Protein AF-A0A4Q2ZCV9-F1 (afdb_monomer)

Solvent-accessible surface area (backbone atoms only — not comparable to full-atom values): 15773 Å² total; per-residue (Å²): 143,81,81,78,81,71,82,48,71,68,57,58,51,49,52,51,52,54,49,52,55,63,60,70,73,59,60,83,73,62,45,58,59,54,52,49,54,51,50,52,55,49,50,52,55,53,54,41,48,80,68,70,42,69,75,63,62,76,45,45,65,59,51,53,50,52,50,51,51,53,49,51,52,49,50,52,50,29,75,76,65,41,80,78,73,42,71,72,81,74,46,91,73,51,55,70,49,52,36,49,54,53,41,37,58,45,25,45,86,22,92,80,72,60,42,51,56,48,28,34,52,48,34,52,75,64,57,27,74,66,53,80,54,56,64,77,46,68,46,55,61,60,83,91,43,37,33,39,38,36,30,74,47,73,64,32,36,40,37,38,47,72,28,68,79,69,66,82,79,53,76,20,45,58,31,51,50,44,44,68,68,41,44,61,80,45,73,85,69,58,39,86,39,67,69,42,31,37,26,39,32,36,34,40,31,26,57,44,91,84,58,73,84,54,71,59,18,33,22,55,52,84,89,68,78,47,97,91,54,68,67,33,47,81,81,58,47,64,37,72,43,70,35,16,41,43,52,56,50,27,53,41,41,56,57,42,45,75,70,47,59,85,83,49,49,69,62,43,49,52,44,48,52,62,35,56,80,40,107

Foldseek 3Di:
DDDPPDCDPVNVVVVVVVVVVVLVPDDDPCSPVVVVVVVVVVVVLVVCVVVPNPPSVVCVVVVVVVVVVVVVVVVVCCVVPVLVDQVCVVDPADLLNVLVVVQLQCDLPHPLVPRNPLVLLLLVLLPQPPSVPFDWDWDAPDPPFGIWIFGVVVGAIEGEDTCAPVDAADFLAVVVCCVVPPCVVPVPDDLVDPNCLSRYEYEHEYLDDPDDHDQRNQADDPVPDDPPDDGGPVVRNRHYHYHYLLPSVLVSLVVVLVVDPPVVCVSNVVSVSSSVVND

Radius of gyration: 25.73 Å; Cα contacts (8 Å, |Δi|>4): 324; chains: 1; bounding box: 53×60×73 Å

Structure (mmCIF, N/CA/C/O backbone):
data_AF-A0A4Q2ZCV9-F1
#
_entry.id   AF-A0A4Q2ZCV9-F1
#
loop_
_atom_site.group_PDB
_atom_site.id
_atom_site.type_symbol
_atom_site.label_atom_id
_atom_site.label_alt_id
_atom_site.label_comp_id
_atom_site.label_asym_id
_atom_site.label_entity_id
_atom_site.label_seq_id
_atom_site.pdbx_PDB_ins_code
_atom_site.Cartn_x
_atom_site.Cartn_y
_atom_site.Cartn_z
_atom_site.occupancy
_atom_site.B_iso_or_equiv
_atom_site.auth_seq_id
_atom_site.auth_comp_id
_atom_site.auth_asym_id
_atom_site.auth_atom_id
_atom_site.pdbx_PDB_model_num
ATOM 1 N N . MET A 1 1 ? -10.618 47.276 46.802 1.00 34.16 1 MET A N 1
ATOM 2 C CA . MET A 1 1 ? -11.343 46.013 47.037 1.00 34.16 1 MET A CA 1
ATOM 3 C C . MET A 1 1 ? -11.585 45.332 45.703 1.00 34.16 1 MET A C 1
ATOM 5 O O . MET A 1 1 ? -12.647 45.495 45.121 1.00 34.16 1 MET A O 1
ATOM 9 N N . ILE A 1 2 ? -10.562 44.639 45.217 1.00 25.69 2 ILE A N 1
ATOM 10 C CA . ILE A 1 2 ? -10.670 43.409 44.432 1.00 25.69 2 ILE A CA 1
ATOM 11 C C . ILE A 1 2 ? -9.496 42.612 44.998 1.00 25.69 2 ILE A C 1
ATOM 13 O O . ILE A 1 2 ? -8.350 42.966 44.738 1.00 25.69 2 ILE A O 1
ATOM 17 N N . ASP A 1 3 ? -9.781 41.713 45.936 1.00 27.44 3 ASP A N 1
ATOM 18 C CA . ASP A 1 3 ? -8.774 40.788 46.443 1.00 27.44 3 ASP A CA 1
ATOM 19 C C . ASP A 1 3 ? -8.618 39.698 45.384 1.00 27.44 3 ASP A C 1
ATOM 21 O O . ASP A 1 3 ? -9.537 38.913 45.151 1.00 27.44 3 ASP A O 1
ATOM 25 N N . ASP A 1 4 ? -7.472 39.701 44.706 1.00 32.09 4 ASP A N 1
ATOM 26 C CA . ASP A 1 4 ? -7.015 38.571 43.907 1.00 32.09 4 ASP A CA 1
ATOM 27 C C . ASP A 1 4 ? -6.736 37.413 44.875 1.00 32.09 4 ASP A C 1
ATOM 29 O O . ASP A 1 4 ? -5.755 37.426 45.625 1.00 32.09 4 ASP A O 1
ATOM 33 N N . GLU A 1 5 ? -7.628 36.422 44.897 1.00 38.84 5 GLU A N 1
ATOM 34 C CA . GLU A 1 5 ? -7.444 35.182 45.649 1.00 38.84 5 GLU A CA 1
ATOM 35 C C . GLU A 1 5 ? -6.211 34.438 45.117 1.00 38.84 5 GLU A C 1
ATOM 37 O O . GLU A 1 5 ? -6.239 33.723 44.113 1.00 38.84 5 GLU A O 1
ATOM 42 N N . VAL A 1 6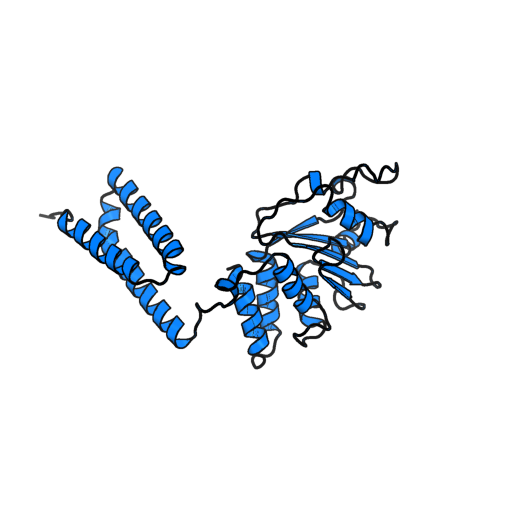 ? -5.091 34.622 45.815 1.00 42.81 6 VAL A N 1
ATOM 43 C CA . VAL A 1 6 ? -3.896 33.797 45.674 1.00 42.81 6 VAL A CA 1
ATOM 44 C C . VAL A 1 6 ? -4.270 32.373 46.075 1.00 42.81 6 VAL A C 1
ATOM 46 O O . VAL A 1 6 ? -4.581 32.102 47.234 1.00 42.81 6 VAL A O 1
ATOM 49 N N . MET A 1 7 ? -4.230 31.460 45.108 1.00 43.69 7 MET A N 1
ATOM 50 C CA . MET A 1 7 ? -4.452 30.034 45.326 1.00 43.69 7 MET A CA 1
ATOM 51 C C . MET A 1 7 ? -3.412 29.509 46.338 1.00 43.69 7 MET A C 1
ATOM 53 O O . MET A 1 7 ? -2.213 29.481 46.049 1.00 43.69 7 MET A O 1
ATOM 57 N N . ASP A 1 8 ? -3.857 29.144 47.543 1.00 47.12 8 ASP A N 1
ATOM 58 C CA . ASP A 1 8 ? -3.000 28.698 48.654 1.00 47.12 8 ASP A CA 1
ATOM 59 C C . ASP A 1 8 ? -2.246 27.404 48.271 1.00 47.12 8 ASP A C 1
ATOM 61 O O . ASP A 1 8 ? -2.780 26.535 47.576 1.00 47.12 8 ASP A O 1
ATOM 65 N N . GLN A 1 9 ? -1.014 27.224 48.763 1.00 39.84 9 GLN A N 1
ATOM 66 C CA . GLN A 1 9 ? -0.221 25.990 48.633 1.00 39.84 9 GLN A CA 1
ATOM 67 C C . GLN A 1 9 ? -1.028 24.728 48.975 1.00 39.84 9 GLN A C 1
ATOM 69 O O . GLN A 1 9 ? -0.806 23.669 48.384 1.00 39.84 9 GLN A O 1
ATOM 74 N N . ARG A 1 10 ? -2.005 24.830 49.882 1.00 40.47 10 ARG A N 1
ATOM 75 C CA . ARG A 1 10 ? -2.925 23.731 50.214 1.00 40.47 10 ARG A CA 1
ATOM 76 C C . ARG A 1 10 ? -3.818 23.305 49.042 1.00 40.47 10 ARG A C 1
ATOM 78 O O . ARG A 1 10 ? -4.074 22.112 48.894 1.00 40.47 10 ARG A O 1
ATOM 85 N N . GLN A 1 11 ? -4.254 24.234 48.189 1.00 42.62 11 GLN A N 1
ATOM 86 C CA . GLN A 1 11 ? -5.066 23.945 46.997 1.00 42.62 11 GLN A CA 1
ATOM 87 C C . GLN A 1 11 ? -4.230 23.310 45.872 1.00 42.62 11 GLN A C 1
ATOM 89 O O . GLN A 1 11 ? -4.711 22.410 45.182 1.00 42.62 11 GLN A O 1
ATOM 94 N N . LEU A 1 12 ? -2.955 23.697 45.741 1.00 44.06 12 LEU A N 1
ATOM 95 C CA . LEU A 1 12 ? -1.985 23.053 44.841 1.00 44.06 12 LEU A CA 1
ATOM 96 C C . LEU A 1 12 ? -1.693 21.599 45.247 1.00 44.06 12 LEU A C 1
ATOM 98 O O . LEU A 1 12 ? -1.699 20.706 44.398 1.00 44.06 12 LEU A O 1
ATOM 102 N N . ILE A 1 13 ? -1.497 21.349 46.544 1.00 43.72 13 ILE A N 1
ATOM 103 C CA . ILE A 1 13 ? -1.290 19.998 47.090 1.00 43.72 13 ILE A CA 1
ATOM 104 C C . ILE A 1 13 ? -2.554 19.144 46.908 1.00 43.72 13 ILE A C 1
ATOM 106 O O . ILE A 1 13 ? -2.462 18.002 46.460 1.00 43.72 13 ILE A O 1
ATOM 110 N N . ALA A 1 14 ? -3.741 19.713 47.145 1.00 43.47 14 ALA A N 1
ATOM 111 C CA . ALA A 1 14 ? -5.012 19.023 46.926 1.00 43.47 14 ALA A CA 1
ATOM 112 C C . ALA A 1 14 ? -5.231 18.633 45.452 1.00 43.47 14 ALA A C 1
ATOM 114 O O . ALA A 1 14 ? -5.678 17.518 45.175 1.00 43.47 14 ALA A O 1
ATOM 115 N N . CYS A 1 15 ? -4.862 19.499 44.499 1.00 45.62 15 CYS A N 1
ATOM 116 C CA . CYS A 1 15 ? -4.884 19.157 43.074 1.00 45.62 15 CYS A CA 1
ATOM 117 C C . CYS A 1 15 ? -3.916 18.005 42.762 1.00 45.62 15 CYS A C 1
ATOM 119 O O . CYS A 1 15 ? -4.297 17.052 42.080 1.00 45.62 15 CYS A O 1
ATOM 121 N N . GLY A 1 16 ? -2.695 18.051 43.307 1.00 45.09 16 GLY A N 1
ATOM 122 C CA . GLY A 1 16 ? -1.698 16.985 43.164 1.00 45.09 16 GLY A CA 1
ATOM 123 C C . GLY A 1 16 ? -2.167 15.630 43.709 1.00 45.09 16 GLY A C 1
ATOM 124 O O . GLY A 1 16 ? -1.967 14.599 43.065 1.00 45.09 16 GLY A O 1
ATOM 125 N N . ASP A 1 17 ? -2.863 15.621 44.844 1.00 43.78 17 ASP A N 1
ATOM 126 C CA . ASP A 1 17 ? -3.385 14.401 45.467 1.00 43.78 17 ASP A CA 1
ATOM 127 C C . ASP A 1 17 ? -4.584 13.808 44.718 1.00 43.78 17 ASP A C 1
ATOM 129 O O . ASP A 1 17 ? -4.687 12.584 44.584 1.00 43.78 17 ASP A O 1
ATOM 133 N N . VAL A 1 18 ? -5.478 14.650 44.187 1.00 46.59 18 VAL A N 1
ATOM 134 C CA . VAL A 1 18 ? -6.580 14.212 43.313 1.00 46.59 18 VAL A CA 1
ATOM 135 C C . VAL A 1 18 ? -6.021 13.597 42.028 1.00 46.59 18 VAL A C 1
ATOM 137 O O . VAL A 1 18 ? -6.448 12.515 41.622 1.00 46.59 18 VAL A O 1
ATOM 140 N N . LEU A 1 19 ? -5.000 14.221 41.439 1.00 49.16 19 LEU A N 1
ATOM 141 C CA . LEU A 1 19 ? -4.316 13.742 40.237 1.00 49.16 19 LEU A CA 1
ATOM 142 C C . LEU A 1 19 ? -3.585 12.413 40.464 1.00 49.16 19 LEU A C 1
ATOM 144 O O . LEU A 1 19 ? -3.746 11.479 39.678 1.00 49.16 19 LEU A O 1
ATOM 148 N N . ASN A 1 20 ? -2.855 12.272 41.572 1.00 43.00 20 ASN A N 1
ATOM 149 C CA . ASN A 1 20 ? -2.193 11.015 41.922 1.00 43.00 20 ASN A CA 1
ATOM 150 C C . ASN A 1 20 ? -3.204 9.875 42.107 1.00 43.00 20 ASN A C 1
ATOM 152 O O . ASN A 1 20 ? -2.972 8.760 41.634 1.00 43.00 20 ASN A O 1
ATOM 156 N N . ARG A 1 21 ? -4.372 10.143 42.706 1.00 44.84 21 ARG A N 1
ATOM 157 C CA . ARG A 1 21 ? -5.460 9.154 42.822 1.00 44.84 21 ARG A CA 1
ATOM 158 C C . ARG A 1 21 ? -6.094 8.802 41.471 1.00 44.84 21 ARG A C 1
ATOM 160 O O . ARG A 1 21 ? -6.477 7.648 41.279 1.00 44.84 21 ARG A O 1
ATOM 167 N N . LEU A 1 22 ? -6.172 9.753 40.537 1.00 43.25 22 LEU A N 1
ATOM 168 C CA . LEU A 1 22 ? -6.687 9.541 39.176 1.00 43.25 22 LEU A CA 1
ATOM 169 C C . LEU A 1 22 ? -5.749 8.685 38.310 1.00 43.25 22 LEU A C 1
ATOM 171 O O . LEU A 1 22 ? -6.245 7.898 37.507 1.00 43.25 22 LEU A O 1
ATOM 175 N N . VAL A 1 23 ? -4.431 8.792 38.514 1.00 44.97 23 VAL A N 1
ATOM 176 C CA . VAL A 1 23 ? -3.396 7.967 37.851 1.00 44.97 23 VAL A CA 1
ATOM 177 C C . VAL A 1 23 ? -3.297 6.565 38.477 1.00 44.97 23 VAL A C 1
ATOM 179 O O . VAL A 1 23 ? -3.059 5.569 37.795 1.00 44.97 23 VAL A O 1
ATOM 182 N N . SER A 1 24 ? -3.532 6.452 39.788 1.00 40.34 24 SER A N 1
ATOM 183 C CA . SER A 1 24 ? -3.408 5.187 40.535 1.00 40.34 24 SER A CA 1
ATOM 184 C C . SER A 1 24 ? -4.483 4.139 40.204 1.00 40.34 24 SER A C 1
ATOM 186 O O . SER A 1 24 ? -4.305 2.964 40.528 1.00 40.34 24 SER A O 1
ATOM 188 N N . ARG A 1 25 ? -5.599 4.540 39.577 1.00 43.41 25 ARG A N 1
ATOM 189 C CA . ARG A 1 25 ? -6.760 3.677 39.271 1.00 43.41 25 ARG A CA 1
ATOM 190 C C . ARG A 1 25 ? -6.742 3.031 37.877 1.00 43.41 25 ARG A C 1
ATOM 192 O O . ARG A 1 25 ? -7.662 2.293 37.550 1.00 43.41 25 ARG A O 1
ATOM 199 N N . GLU A 1 26 ? -5.722 3.283 37.062 1.00 47.62 26 GLU A N 1
ATOM 200 C CA . GLU A 1 26 ? -5.675 2.839 35.658 1.00 47.62 26 GLU A CA 1
ATOM 201 C C . GLU A 1 26 ? -5.043 1.441 35.472 1.00 47.62 26 GLU A C 1
ATOM 203 O O . GLU A 1 26 ? -4.304 0.972 36.340 1.00 47.62 26 GLU A O 1
ATOM 208 N N . GLY A 1 27 ? -5.294 0.788 34.328 1.00 42.97 27 GLY A N 1
ATOM 209 C CA . GLY A 1 27 ? -4.598 -0.418 33.847 1.00 42.97 27 GLY A CA 1
ATOM 210 C C . GLY A 1 27 ? -3.356 -0.095 32.993 1.00 42.97 27 GLY A C 1
ATOM 211 O O . GLY A 1 27 ? -3.202 1.011 32.485 1.00 42.97 27 GLY A O 1
ATOM 212 N N . GLY A 1 28 ? -2.434 -1.056 32.858 1.00 38.66 28 GLY A N 1
ATOM 213 C CA . GLY A 1 28 ? -1.005 -0.810 32.581 1.00 38.66 28 GLY A CA 1
ATOM 214 C C . GLY A 1 28 ? -0.596 -0.068 31.295 1.00 38.66 28 GLY A C 1
ATOM 215 O O . GLY A 1 28 ? 0.401 0.647 31.338 1.00 38.66 28 GLY A O 1
ATOM 216 N N . SER A 1 29 ? -1.316 -0.198 30.174 1.00 38.28 29 SER A N 1
ATOM 217 C CA . SER A 1 29 ? -0.901 0.406 28.886 1.00 38.28 29 SER A CA 1
ATOM 218 C C . SER A 1 29 ? -1.387 1.857 28.720 1.00 38.28 29 SER A C 1
ATOM 220 O O . SER A 1 29 ? -0.613 2.740 28.343 1.00 38.28 29 SER A O 1
ATOM 222 N N . GLU A 1 30 ? -2.63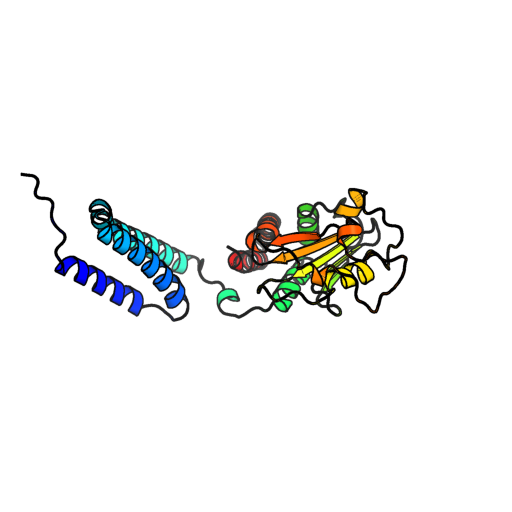2 2.151 29.118 1.00 44.34 30 GLU A N 1
ATOM 223 C CA . GLU A 1 30 ? -3.180 3.519 29.153 1.00 44.34 30 GLU A CA 1
ATOM 224 C C . GLU A 1 30 ? -2.488 4.406 30.201 1.00 44.34 30 GLU A C 1
ATOM 226 O O . GLU A 1 30 ? -2.348 5.610 29.973 1.00 44.34 30 GLU A O 1
ATOM 231 N N . ARG A 1 31 ? -1.965 3.811 31.290 1.00 43.53 31 ARG A N 1
ATOM 232 C CA . ARG A 1 31 ? -1.175 4.515 32.321 1.00 43.53 31 ARG A CA 1
ATOM 233 C C . ARG A 1 31 ? -0.022 5.330 31.750 1.00 43.53 31 ARG A C 1
ATOM 235 O O . ARG A 1 31 ? 0.269 6.412 32.249 1.00 43.53 31 ARG A O 1
ATOM 242 N N . LEU A 1 32 ? 0.682 4.811 30.744 1.00 35.12 32 LEU A N 1
ATOM 243 C CA . LEU A 1 32 ? 1.939 5.410 30.285 1.00 35.12 32 LEU A CA 1
ATOM 244 C C . LEU A 1 32 ? 1.710 6.587 29.329 1.00 35.12 32 LEU A C 1
ATOM 246 O O . LEU A 1 32 ? 2.373 7.615 29.462 1.00 35.12 32 LEU A O 1
ATOM 250 N N . ARG A 1 33 ? 0.739 6.482 28.413 1.00 41.00 33 ARG A N 1
ATOM 251 C CA . ARG A 1 33 ? 0.419 7.558 27.457 1.00 41.00 33 ARG A CA 1
ATOM 252 C C . ARG A 1 33 ? -0.351 8.705 28.113 1.00 41.00 33 ARG A C 1
ATOM 254 O O . ARG A 1 33 ? 0.015 9.866 27.931 1.00 41.00 33 ARG A O 1
ATOM 261 N N . THR A 1 34 ? -1.353 8.393 28.933 1.00 49.25 34 THR A N 1
ATOM 262 C CA . THR A 1 34 ? -2.202 9.402 29.584 1.00 49.25 34 THR A CA 1
ATOM 263 C C . THR A 1 34 ? -1.430 10.169 30.654 1.00 49.25 34 THR A C 1
ATOM 265 O O . THR A 1 34 ? -1.483 11.397 30.682 1.00 49.25 34 THR A O 1
ATOM 268 N N . ALA A 1 35 ? -0.617 9.485 31.471 1.00 43.84 35 ALA A N 1
ATOM 269 C CA . ALA A 1 35 ? 0.221 10.159 32.460 1.00 43.84 35 ALA A CA 1
ATOM 270 C C . ALA A 1 35 ? 1.344 10.992 31.821 1.00 43.84 35 ALA A C 1
ATOM 272 O O . ALA A 1 35 ? 1.716 12.014 32.388 1.00 43.84 35 ALA A O 1
ATOM 273 N N . SER A 1 36 ? 1.882 10.592 30.663 1.00 43.81 36 SER A N 1
ATOM 274 C CA . SER A 1 36 ? 2.884 11.382 29.931 1.00 43.81 36 SER A CA 1
ATOM 275 C C . SER A 1 36 ? 2.291 12.686 29.386 1.00 43.81 36 SER A C 1
ATOM 277 O O . SER A 1 36 ? 2.874 13.750 29.580 1.00 43.81 36 SER A O 1
ATOM 279 N N . ASN A 1 37 ? 1.100 12.621 28.781 1.00 50.94 37 ASN A N 1
ATOM 280 C CA . ASN A 1 37 ? 0.404 13.793 28.240 1.00 50.94 37 ASN A CA 1
ATOM 281 C C . ASN A 1 37 ? -0.077 14.746 29.344 1.00 50.94 37 ASN A C 1
ATOM 283 O O . ASN A 1 37 ? 0.006 15.961 29.199 1.00 50.94 37 ASN A O 1
ATOM 287 N N . LEU A 1 38 ? -0.530 14.215 30.483 1.00 52.56 38 LEU A N 1
ATOM 288 C CA . LEU A 1 38 ? -0.887 15.056 31.624 1.00 52.56 38 LEU A CA 1
ATOM 289 C C . LEU A 1 38 ? 0.350 15.711 32.252 1.00 52.56 38 LEU A C 1
ATOM 291 O O . LEU A 1 38 ? 0.312 16.889 32.590 1.00 52.56 38 LEU A O 1
ATOM 295 N N . ARG A 1 39 ? 1.463 14.974 32.387 1.00 50.94 39 ARG A N 1
ATOM 296 C CA . ARG A 1 39 ? 2.725 15.521 32.908 1.00 50.94 39 ARG A CA 1
ATOM 297 C C . ARG A 1 39 ? 3.299 16.603 32.005 1.00 50.94 39 ARG A C 1
ATOM 299 O O . ARG A 1 39 ? 3.846 17.555 32.542 1.00 50.94 39 ARG A O 1
ATOM 306 N N . SER A 1 40 ? 3.179 16.495 30.681 1.00 49.38 40 SER A N 1
ATOM 307 C CA . SER A 1 40 ? 3.657 17.531 29.756 1.00 49.38 40 SER A CA 1
ATOM 308 C C . SER A 1 40 ? 2.784 18.787 29.791 1.00 49.38 40 SER A C 1
ATOM 310 O O . SER A 1 40 ? 3.322 19.891 29.840 1.00 49.38 40 SER A O 1
ATOM 312 N N . VAL A 1 41 ? 1.457 18.636 29.868 1.00 51.91 41 VAL A N 1
ATOM 313 C CA . VAL A 1 41 ? 0.519 19.758 30.060 1.00 51.91 41 VAL A CA 1
ATOM 314 C C . VAL A 1 41 ? 0.763 20.449 31.407 1.00 51.91 41 VAL A C 1
ATOM 316 O O . VAL A 1 41 ? 0.835 21.676 31.470 1.00 51.91 41 VAL A O 1
ATOM 319 N N . LEU A 1 42 ? 0.978 19.676 32.475 1.00 52.97 42 LEU A N 1
ATOM 320 C CA . LEU A 1 42 ? 1.313 20.201 33.802 1.00 52.97 42 LEU A CA 1
ATOM 321 C C . LEU A 1 42 ? 2.707 20.841 33.840 1.00 52.97 42 LEU A C 1
ATOM 323 O O . LEU A 1 42 ? 2.860 21.906 34.427 1.00 52.97 42 LEU A O 1
ATOM 327 N N . ALA A 1 43 ? 3.714 20.253 33.188 1.00 52.66 43 ALA A N 1
ATOM 328 C CA . ALA A 1 43 ? 5.048 20.840 33.076 1.00 52.66 43 ALA A CA 1
ATOM 329 C C . ALA A 1 43 ? 5.014 22.169 32.307 1.00 52.66 43 ALA A C 1
ATOM 331 O O . ALA A 1 43 ? 5.670 23.123 32.717 1.00 52.66 43 ALA A O 1
ATOM 332 N N . GLY A 1 44 ? 4.194 22.259 31.254 1.00 48.41 44 GLY A N 1
ATOM 333 C CA . GLY A 1 44 ? 3.920 23.507 30.541 1.00 48.41 44 GLY A CA 1
ATOM 334 C C . GLY A 1 44 ? 3.268 24.561 31.440 1.00 48.41 44 GLY A C 1
ATOM 335 O O . GLY A 1 44 ? 3.742 25.692 31.501 1.00 48.41 44 GLY A O 1
ATOM 336 N N . ALA A 1 45 ? 2.243 24.186 32.209 1.00 49.53 45 ALA A N 1
ATOM 337 C CA . ALA A 1 45 ? 1.570 25.093 33.144 1.00 49.53 45 ALA A CA 1
ATOM 338 C C . ALA A 1 45 ? 2.493 25.576 34.284 1.00 49.53 45 ALA A C 1
ATOM 340 O O . ALA A 1 45 ? 2.478 26.754 34.643 1.00 49.53 45 ALA A O 1
ATOM 341 N N . VAL A 1 46 ? 3.350 24.694 34.811 1.00 51.22 46 VAL A N 1
ATOM 342 C CA . VAL A 1 46 ? 4.356 25.023 35.838 1.00 51.22 46 VAL A CA 1
ATOM 343 C C . VAL A 1 46 ? 5.462 25.924 35.277 1.00 51.22 46 VAL A C 1
ATOM 345 O O . VAL A 1 46 ? 5.905 26.837 35.970 1.00 51.22 46 VAL A O 1
ATOM 348 N N . HIS A 1 47 ? 5.881 25.733 34.022 1.00 46.59 47 HIS A N 1
ATOM 349 C CA . HIS A 1 47 ? 6.878 26.590 33.370 1.00 46.59 47 HIS A CA 1
ATOM 350 C C . HIS A 1 47 ? 6.350 28.014 33.099 1.00 46.59 47 HIS A C 1
ATOM 352 O O . HIS A 1 47 ? 7.078 28.999 33.233 1.00 46.59 47 HIS A O 1
ATOM 358 N N . VAL A 1 48 ? 5.055 28.147 32.790 1.00 48.41 48 VAL A N 1
ATOM 359 C CA . VAL A 1 48 ? 4.376 29.450 32.659 1.00 48.41 48 VAL A CA 1
ATOM 360 C C . VAL A 1 48 ? 4.268 30.168 34.015 1.00 48.41 48 VAL A C 1
ATOM 362 O O . VAL A 1 48 ? 4.400 31.392 34.075 1.00 48.41 48 VAL A O 1
ATOM 365 N N . HIS A 1 49 ? 4.109 29.423 35.114 1.00 46.09 49 HIS A N 1
ATOM 366 C CA . HIS A 1 49 ? 4.085 29.976 36.471 1.00 46.09 49 HIS A CA 1
ATOM 367 C C . HIS A 1 49 ? 5.438 30.570 36.900 1.00 46.09 49 HIS A C 1
ATOM 369 O O . HIS A 1 49 ? 5.477 31.693 37.403 1.00 46.09 49 HIS A O 1
ATOM 375 N N . SER A 1 50 ? 6.554 29.882 36.632 1.00 47.31 50 SER A N 1
ATOM 376 C CA . SER A 1 50 ? 7.905 30.400 36.914 1.00 47.31 50 SER A CA 1
ATOM 377 C C . SER A 1 50 ? 8.320 31.578 36.021 1.00 47.31 50 SER A C 1
ATOM 379 O O . SER A 1 50 ? 9.308 32.246 36.316 1.00 47.31 50 SER A O 1
ATOM 381 N N . SER A 1 51 ? 7.531 31.879 34.985 1.00 47.31 51 SER A N 1
ATOM 382 C CA . SER A 1 51 ? 7.707 33.017 34.074 1.00 47.31 51 SER A CA 1
ATOM 383 C C . SER A 1 51 ? 6.805 34.224 34.408 1.00 47.31 51 SER A C 1
ATOM 385 O O . SER A 1 51 ? 6.772 35.187 33.647 1.00 47.31 51 SER A O 1
ATOM 387 N N . GLY A 1 52 ? 6.060 34.192 35.525 1.00 46.41 52 GLY A N 1
ATOM 388 C CA . GLY A 1 52 ? 5.234 35.318 35.998 1.00 46.41 52 GLY A CA 1
ATOM 389 C C . GLY A 1 52 ? 3.815 35.414 35.413 1.00 46.41 52 GLY A C 1
ATOM 390 O O . GLY A 1 52 ? 3.129 36.412 35.626 1.00 46.41 52 GLY A O 1
ATOM 391 N N . GLY A 1 53 ? 3.333 34.393 34.695 1.00 49.75 53 GLY A N 1
ATOM 392 C CA . GLY A 1 53 ? 1.988 34.377 34.106 1.00 49.75 53 GLY A CA 1
ATOM 393 C C . GLY A 1 53 ? 0.891 33.930 35.083 1.00 49.75 53 GLY A C 1
ATOM 394 O O . GLY A 1 53 ? 0.461 32.780 35.036 1.00 49.75 53 GLY A O 1
ATOM 395 N N . LEU A 1 54 ? 0.397 34.829 35.944 1.00 46.81 54 LEU A N 1
ATOM 396 C CA . LEU A 1 54 ? -0.680 34.556 36.923 1.00 46.81 54 LEU A CA 1
ATOM 397 C C . LEU A 1 54 ? -2.002 34.056 36.295 1.00 46.81 54 LEU A C 1
ATOM 399 O O . LEU A 1 54 ? -2.708 33.255 36.904 1.00 46.81 54 LEU A O 1
ATOM 403 N N . GLY A 1 55 ? -2.312 34.444 35.053 1.00 49.72 55 GLY A N 1
ATOM 404 C CA . GLY A 1 55 ? -3.563 34.067 34.375 1.00 49.72 55 GLY A CA 1
ATOM 405 C C . GLY A 1 55 ? -3.700 32.580 34.010 1.00 49.72 55 GLY A C 1
ATOM 406 O O . GLY A 1 55 ? -4.813 32.105 33.805 1.00 49.72 55 GLY A O 1
ATOM 407 N N . CYS A 1 56 ? -2.598 31.822 33.954 1.00 50.69 56 CYS A N 1
ATOM 408 C CA . CYS A 1 56 ? -2.621 30.409 33.550 1.00 50.69 56 CYS A CA 1
ATOM 409 C C . CYS A 1 56 ? -3.063 29.474 34.695 1.00 50.69 56 CYS A C 1
ATOM 411 O O . CYS A 1 56 ? -3.689 28.443 34.456 1.00 50.69 56 CYS A O 1
ATOM 413 N N . LEU A 1 57 ? -2.796 29.854 35.952 1.00 51.34 57 LEU A N 1
ATOM 414 C CA . LEU A 1 57 ? -3.181 29.064 37.128 1.00 51.34 57 LEU A CA 1
ATOM 415 C C . LEU A 1 57 ? -4.677 29.163 37.443 1.00 51.34 57 LEU A C 1
ATOM 417 O O . LEU A 1 57 ? -5.279 28.161 37.820 1.00 51.34 57 LEU A O 1
ATOM 421 N N . ALA A 1 58 ? -5.291 30.327 37.214 1.00 58.25 58 ALA A N 1
ATOM 422 C CA . ALA A 1 58 ? -6.734 30.518 37.379 1.00 58.25 58 ALA A CA 1
ATOM 423 C C . ALA A 1 58 ? -7.567 29.613 36.445 1.00 58.25 58 ALA A C 1
ATOM 425 O O . ALA A 1 58 ? -8.716 29.296 36.744 1.00 58.25 58 ALA A O 1
ATOM 426 N N . ALA A 1 59 ? -6.984 29.155 35.331 1.00 58.03 59 ALA A N 1
ATOM 427 C CA . ALA A 1 59 ? -7.633 28.261 34.374 1.00 58.03 59 ALA A CA 1
ATOM 428 C C . ALA A 1 59 ? -7.500 26.763 34.722 1.00 58.03 59 ALA A C 1
ATOM 430 O O . ALA A 1 59 ? -8.198 25.939 34.125 1.00 58.03 59 ALA A O 1
ATOM 431 N N . LEU A 1 60 ? -6.631 26.386 35.672 1.00 68.38 60 LEU A N 1
ATOM 432 C CA . LEU A 1 60 ? -6.367 24.978 36.001 1.00 68.38 60 LEU A CA 1
ATOM 433 C C . LEU A 1 60 ? -7.593 24.220 36.532 1.00 68.38 60 LEU A C 1
ATOM 435 O O . LEU A 1 60 ? -7.822 23.110 36.047 1.00 68.38 60 LEU A O 1
ATOM 439 N N . PRO A 1 61 ? -8.409 24.760 37.463 1.00 76.56 61 PRO A N 1
ATOM 440 C CA . PRO A 1 61 ? -9.602 24.056 37.934 1.00 76.56 61 PRO A CA 1
ATOM 441 C C . PRO A 1 61 ? -10.579 23.752 36.793 1.00 76.56 61 PRO A C 1
ATOM 443 O O . PRO A 1 61 ? -11.057 22.627 36.662 1.00 76.56 61 PRO A O 1
ATOM 446 N N . SER A 1 62 ? -10.798 24.729 35.910 1.00 70.44 62 SER A N 1
ATOM 447 C CA . SER A 1 62 ? -11.653 24.593 34.729 1.00 70.44 62 SER A CA 1
ATOM 448 C C . SER A 1 62 ? -11.105 23.565 33.737 1.00 70.44 62 SER A C 1
ATOM 450 O O . SER A 1 62 ? -11.867 22.787 33.172 1.00 70.44 62 SER A O 1
ATOM 452 N N . LEU A 1 63 ? -9.783 23.513 33.539 1.00 73.12 63 LEU A N 1
ATOM 453 C CA . LEU A 1 63 ? -9.141 22.510 32.686 1.00 73.12 63 LEU A CA 1
ATOM 454 C C . LEU A 1 63 ? -9.298 21.091 33.253 1.00 73.12 63 LEU A C 1
ATOM 456 O O . LEU A 1 63 ? -9.607 20.169 32.499 1.00 73.12 63 LEU A O 1
ATOM 460 N N . ILE A 1 64 ? -9.103 20.918 34.564 1.00 77.88 64 ILE A N 1
ATOM 461 C CA . ILE A 1 64 ? -9.276 19.627 35.249 1.00 77.88 64 ILE A CA 1
ATOM 462 C C . ILE A 1 64 ? -10.728 19.160 35.138 1.00 77.88 64 ILE A C 1
ATOM 464 O O . ILE A 1 64 ? -10.969 17.994 34.821 1.00 77.88 64 ILE A O 1
ATOM 468 N N . GLU A 1 65 ? -11.687 20.060 35.354 1.00 76.50 65 GLU A N 1
ATOM 469 C CA . GLU A 1 65 ? -13.108 19.732 35.257 1.00 76.50 65 GLU A CA 1
ATOM 470 C C . GLU A 1 65 ? -13.518 19.389 33.819 1.00 76.50 65 GLU A C 1
ATOM 472 O O . GLU A 1 65 ? -14.149 18.359 33.590 1.00 76.50 65 GLU A O 1
ATOM 477 N N . ASN A 1 66 ? -13.068 20.166 32.829 1.00 73.12 66 ASN A N 1
ATOM 478 C CA . ASN A 1 66 ? -13.284 19.848 31.416 1.00 73.12 66 ASN A CA 1
ATOM 479 C C . ASN A 1 66 ? -12.691 18.483 31.048 1.00 73.12 66 ASN A C 1
ATOM 481 O O . ASN A 1 66 ? -13.327 17.696 30.349 1.00 73.12 66 ASN A O 1
ATOM 485 N N . TRP A 1 67 ? -11.492 18.168 31.541 1.00 78.31 67 TRP A N 1
ATOM 486 C CA . TRP A 1 67 ? -10.873 16.865 31.315 1.00 78.31 67 TRP A CA 1
ATOM 487 C C . TRP A 1 67 ? -11.667 15.727 31.967 1.00 78.31 67 TRP A C 1
ATOM 489 O O . TRP A 1 67 ? -11.855 14.683 31.342 1.00 78.31 67 TRP A O 1
ATOM 499 N N . ARG A 1 68 ? -12.187 15.927 33.187 1.00 81.38 68 ARG A N 1
ATOM 500 C CA . ARG A 1 68 ? -13.063 14.960 33.869 1.00 81.38 68 ARG A CA 1
ATOM 501 C C . ARG A 1 68 ? -14.327 14.685 33.053 1.00 81.38 68 ARG A C 1
ATOM 503 O O . ARG A 1 68 ? -14.642 13.518 32.829 1.00 81.38 68 ARG A O 1
ATOM 510 N N . ILE A 1 69 ? -14.996 15.737 32.574 1.00 82.69 69 ILE A N 1
ATOM 511 C CA . ILE A 1 69 ? -16.200 15.637 31.735 1.00 82.69 69 ILE A CA 1
ATOM 512 C C . ILE A 1 69 ? -15.892 14.863 30.448 1.00 82.69 69 ILE A C 1
ATOM 514 O O . ILE A 1 69 ? -16.562 13.874 30.154 1.00 82.69 69 ILE A O 1
ATOM 518 N N . LEU A 1 70 ? -14.832 15.243 29.723 1.00 79.00 70 LEU A N 1
ATOM 519 C CA . LEU A 1 70 ? -14.414 14.554 28.495 1.00 79.00 70 LEU A CA 1
ATOM 520 C C . LEU A 1 70 ? -14.131 13.065 28.740 1.00 79.00 70 LEU A C 1
ATOM 522 O O . LEU A 1 70 ? -14.524 12.215 27.942 1.00 79.00 70 LEU A O 1
ATOM 526 N N . ARG A 1 71 ? -13.488 12.732 29.864 1.00 80.88 71 ARG A N 1
ATOM 527 C CA . ARG A 1 71 ? -13.177 11.347 30.240 1.00 80.88 71 ARG A CA 1
ATOM 528 C C . ARG A 1 71 ? -14.430 10.541 30.575 1.00 80.88 71 ARG A C 1
ATOM 530 O O . ARG A 1 71 ? -14.512 9.372 30.208 1.00 80.88 71 ARG A O 1
ATOM 537 N N . GLU A 1 72 ? -15.398 11.133 31.271 1.00 85.56 72 GLU A N 1
ATOM 538 C CA . GLU A 1 72 ? -16.676 10.481 31.583 1.00 85.56 72 GLU A CA 1
ATOM 539 C C . GLU A 1 72 ? -17.498 10.224 30.322 1.00 85.56 72 GLU A C 1
ATOM 541 O O . GLU A 1 72 ? -18.001 9.114 30.136 1.00 85.56 72 GLU A O 1
ATOM 546 N N . GLU A 1 73 ? -17.564 11.199 29.414 1.00 84.69 73 GLU A N 1
ATOM 547 C CA . GLU A 1 73 ? -18.194 11.019 28.106 1.00 84.69 73 GLU A CA 1
ATOM 548 C C . GLU A 1 73 ? -17.518 9.910 27.297 1.00 84.69 73 GLU A C 1
ATOM 550 O O . GLU A 1 73 ? -18.200 9.069 26.709 1.00 84.69 73 GLU A O 1
ATOM 555 N N . GLN A 1 74 ? -16.184 9.875 27.283 1.00 83.31 74 GLN A N 1
ATOM 556 C CA . GLN A 1 74 ? -15.425 8.843 26.584 1.00 83.31 74 GLN A CA 1
ATOM 557 C C . GLN A 1 74 ? -15.627 7.463 27.226 1.00 83.31 74 GLN A C 1
ATOM 559 O O . GLN A 1 74 ? -15.853 6.488 26.516 1.00 83.31 74 GLN A O 1
ATOM 564 N N . SER A 1 75 ? -15.635 7.370 28.557 1.00 85.00 75 SER A N 1
ATOM 565 C CA . SER A 1 75 ? -15.913 6.125 29.283 1.00 85.00 75 SER A CA 1
ATOM 566 C C . SER A 1 75 ? -17.312 5.594 28.971 1.00 85.00 75 SER A C 1
ATOM 568 O O . SER A 1 75 ? -17.466 4.424 28.619 1.00 85.00 75 SER A O 1
ATOM 570 N N . LYS A 1 76 ? -18.329 6.467 28.994 1.00 88.31 76 LYS A N 1
ATOM 571 C CA . LYS A 1 76 ? -19.705 6.108 28.634 1.00 88.31 76 LYS A CA 1
ATOM 572 C C . LYS A 1 76 ? -19.792 5.614 27.189 1.00 88.31 76 LYS A C 1
ATOM 574 O O . LYS A 1 76 ? -20.282 4.514 26.950 1.00 88.31 76 LYS A O 1
ATOM 579 N N . LYS A 1 77 ? -19.240 6.374 26.236 1.00 83.38 77 LYS A N 1
ATOM 580 C CA . LYS A 1 77 ? -19.183 5.971 24.821 1.00 83.38 77 LYS A CA 1
ATOM 581 C C . LYS A 1 77 ? -18.418 4.659 24.632 1.00 83.38 77 LYS A C 1
ATOM 583 O O . LYS A 1 77 ? -18.719 3.901 23.714 1.00 83.38 77 LYS A O 1
ATOM 588 N N . ASN A 1 78 ? -17.400 4.380 25.444 1.00 87.06 78 ASN A N 1
ATOM 589 C CA . ASN A 1 78 ? -16.646 3.134 25.347 1.00 87.06 78 ASN A CA 1
ATOM 590 C C . ASN A 1 78 ? -17.440 1.956 25.923 1.00 87.06 78 ASN A C 1
ATOM 592 O O . ASN A 1 78 ? -17.433 0.885 25.333 1.00 87.06 78 ASN A O 1
ATOM 596 N N . GLY A 1 79 ? -18.176 2.154 27.019 1.00 88.25 79 GLY A N 1
ATOM 597 C CA . GLY A 1 79 ? -19.084 1.142 27.561 1.00 88.25 79 GLY A CA 1
ATOM 598 C C . GLY A 1 79 ? -20.242 0.797 26.618 1.00 88.25 79 GLY A C 1
ATOM 599 O O . GLY A 1 79 ? -20.634 -0.362 26.540 1.00 88.25 79 GLY A O 1
ATOM 600 N N . GLU A 1 80 ? -20.764 1.783 25.881 1.00 90.19 80 GLU A N 1
ATOM 601 C CA . GLU A 1 80 ? -21.872 1.590 24.934 1.00 90.19 80 GLU A CA 1
ATOM 602 C C . GLU A 1 80 ? -21.419 1.006 23.585 1.00 90.19 80 GLU A C 1
ATOM 604 O O . GLU A 1 80 ? -22.087 0.128 23.043 1.00 90.19 80 GLU A O 1
ATOM 609 N N . PHE A 1 81 ? -20.290 1.478 23.040 1.00 82.25 81 PHE A N 1
ATOM 610 C CA . PHE A 1 81 ? -19.889 1.186 21.655 1.00 82.25 81 PHE A CA 1
ATOM 611 C C . PHE A 1 81 ? -18.530 0.498 21.511 1.00 82.25 81 PHE A C 1
ATOM 613 O O . PHE A 1 81 ? -18.165 0.110 20.405 1.00 82.25 81 PHE A O 1
ATOM 620 N N . GLY A 1 82 ? -17.749 0.379 22.587 1.00 82.56 82 GLY A N 1
ATOM 621 C CA . GLY A 1 82 ? -16.410 -0.212 22.538 1.00 82.56 82 GLY A CA 1
ATOM 622 C C . GLY A 1 82 ? -15.425 0.548 21.649 1.00 82.56 82 GLY A C 1
ATOM 623 O O . GLY A 1 82 ? -14.481 -0.053 21.158 1.00 82.56 82 GLY A O 1
ATOM 624 N N . HIS A 1 83 ? -15.624 1.847 21.407 1.00 76.44 83 HIS A N 1
ATOM 625 C CA . HIS A 1 83 ? -14.828 2.614 20.436 1.00 76.44 83 HIS A CA 1
ATOM 626 C C . HIS A 1 83 ? -13.342 2.804 20.817 1.00 76.44 83 HIS A C 1
ATOM 628 O O . HIS A 1 83 ? -12.582 3.331 20.012 1.00 76.44 83 HIS A O 1
ATOM 634 N N . LEU A 1 84 ? -12.918 2.405 22.024 1.00 81.19 84 LEU A N 1
ATOM 635 C CA . LEU A 1 84 ? -11.498 2.313 22.403 1.00 81.19 84 LEU A CA 1
ATOM 636 C C . LEU A 1 84 ? -10.950 0.884 22.312 1.00 81.19 84 LEU A C 1
ATOM 638 O O . LEU A 1 84 ? -9.751 0.665 22.483 1.00 81.19 84 LEU A O 1
ATOM 642 N N . PHE A 1 85 ? -11.810 -0.109 22.081 1.00 86.56 85 PHE A N 1
ATOM 643 C CA . PHE A 1 85 ? -11.398 -1.497 21.978 1.00 86.56 85 PHE A CA 1
ATOM 644 C C . PHE A 1 85 ? -10.846 -1.788 20.584 1.00 86.56 85 PHE A C 1
ATOM 646 O O . PHE A 1 85 ? -11.581 -2.072 19.640 1.00 86.56 85 PHE A O 1
ATOM 653 N N . ASN A 1 86 ? -9.520 -1.795 20.487 1.00 90.06 86 ASN A N 1
ATOM 654 C CA . ASN A 1 86 ? -8.813 -2.223 19.293 1.00 90.06 86 ASN A CA 1
ATOM 655 C C . ASN A 1 86 ? -7.898 -3.415 19.624 1.00 90.06 86 ASN A C 1
ATOM 657 O O . ASN A 1 86 ? -6.853 -3.223 20.251 1.00 90.06 86 ASN A O 1
ATOM 661 N N . PRO A 1 87 ? -8.227 -4.652 19.213 1.00 90.56 87 PRO A N 1
ATOM 662 C CA . PRO A 1 87 ? -7.414 -5.822 19.549 1.00 90.56 87 PRO A CA 1
ATOM 663 C C . PRO A 1 87 ? -5.988 -5.752 18.979 1.00 90.56 87 PRO A C 1
ATOM 665 O O . PRO A 1 87 ? -5.065 -6.304 19.577 1.00 90.56 87 PRO A O 1
ATOM 668 N N . LEU A 1 88 ? -5.775 -5.033 17.873 1.00 90.38 88 LEU A N 1
ATOM 669 C CA . LEU A 1 88 ? -4.454 -4.861 17.261 1.00 90.38 88 LEU A CA 1
ATOM 670 C C . LEU A 1 88 ? -3.563 -3.864 18.023 1.00 90.38 88 LEU A C 1
ATOM 672 O O . LEU A 1 88 ? -2.360 -3.826 17.797 1.00 90.38 88 LEU A O 1
ATOM 676 N N . SER A 1 89 ? -4.128 -3.087 18.953 1.00 85.00 89 SER A N 1
ATOM 677 C CA . SER A 1 89 ? -3.345 -2.276 19.901 1.00 85.00 89 SER A CA 1
ATOM 678 C C . SER A 1 89 ? -2.752 -3.103 21.050 1.00 85.00 89 SER A C 1
ATOM 680 O O . SER A 1 89 ? -1.811 -2.672 21.714 1.00 85.00 89 SER A O 1
ATOM 682 N N . ILE A 1 90 ? -3.308 -4.295 21.286 1.00 87.25 90 ILE A N 1
ATOM 683 C CA . ILE A 1 90 ? -2.912 -5.211 22.361 1.00 87.25 90 ILE A CA 1
ATOM 684 C C . ILE A 1 90 ? -2.004 -6.309 21.803 1.00 87.25 90 ILE A C 1
ATOM 686 O O . ILE A 1 90 ? -1.057 -6.729 22.465 1.00 87.25 90 ILE A O 1
ATOM 690 N N . ILE A 1 91 ? -2.297 -6.778 20.589 1.00 87.44 91 ILE A N 1
ATOM 691 C CA . ILE A 1 91 ? -1.544 -7.827 19.906 1.00 87.44 91 ILE A CA 1
ATOM 692 C C . ILE A 1 91 ? -0.479 -7.165 19.027 1.00 87.44 91 ILE A C 1
ATOM 694 O O . ILE A 1 91 ? -0.843 -6.514 18.047 1.00 87.44 91 ILE A O 1
ATOM 698 N N . PRO A 1 92 ? 0.825 -7.343 19.317 1.00 82.50 92 PRO A N 1
ATOM 699 C CA . PRO A 1 92 ? 1.877 -6.796 18.476 1.00 82.50 92 PRO A CA 1
ATOM 700 C C . PRO A 1 92 ? 1.770 -7.348 17.057 1.00 82.50 92 PRO A C 1
ATOM 702 O O . PRO A 1 92 ? 1.738 -8.562 16.845 1.00 82.50 92 PRO A O 1
ATOM 705 N N . ILE A 1 93 ? 1.753 -6.450 16.082 1.00 90.06 93 ILE A N 1
ATOM 706 C CA . ILE A 1 93 ? 1.765 -6.786 14.663 1.00 90.06 93 ILE A CA 1
ATOM 707 C C . ILE A 1 93 ? 3.093 -6.345 14.058 1.00 90.06 93 ILE A C 1
ATOM 709 O O . ILE A 1 93 ? 3.599 -5.257 14.325 1.00 90.06 93 ILE A O 1
ATOM 713 N N . SER A 1 94 ? 3.697 -7.247 13.293 1.00 92.00 94 SER A N 1
ATOM 714 C CA . SER A 1 94 ? 4.985 -7.010 12.644 1.00 92.00 94 SER A CA 1
ATOM 715 C C . SER A 1 94 ? 4.805 -6.333 11.286 1.00 92.00 94 SER A C 1
ATOM 717 O O . SER A 1 94 ? 3.710 -6.347 10.724 1.00 92.00 94 SER A O 1
ATOM 719 N N . GLU A 1 95 ? 5.897 -5.826 10.714 1.00 91.62 95 GLU A N 1
ATOM 720 C CA . GLU A 1 95 ? 5.946 -5.340 9.327 1.00 91.62 95 GLU A CA 1
ATOM 721 C C . GLU A 1 95 ? 5.384 -6.382 8.346 1.00 91.62 95 GLU A C 1
ATOM 723 O O . GLU A 1 95 ? 4.419 -6.106 7.639 1.00 91.62 95 GLU A O 1
ATOM 728 N N . THR A 1 96 ? 5.843 -7.634 8.433 1.00 93.75 96 THR A N 1
ATOM 729 C CA . THR A 1 96 ? 5.319 -8.737 7.602 1.00 93.75 96 THR A CA 1
ATOM 730 C C . THR A 1 96 ? 3.823 -8.994 7.820 1.00 93.75 96 THR A C 1
ATOM 732 O O . THR A 1 96 ? 3.099 -9.395 6.909 1.00 93.75 96 THR A O 1
ATOM 735 N N . THR A 1 97 ? 3.310 -8.752 9.033 1.00 95.25 97 THR A N 1
ATOM 736 C CA . THR A 1 97 ? 1.877 -8.882 9.332 1.00 95.25 97 THR A CA 1
ATOM 737 C C . THR A 1 97 ? 1.081 -7.790 8.625 1.00 95.25 97 THR A C 1
ATOM 739 O O . THR A 1 97 ? 0.047 -8.088 8.031 1.00 95.25 97 THR A O 1
ATOM 742 N N . HIS A 1 98 ? 1.569 -6.548 8.633 1.00 96.00 98 HIS A N 1
ATOM 743 C CA . HIS A 1 98 ? 0.965 -5.454 7.874 1.00 96.00 98 HIS A CA 1
ATOM 744 C C . HIS A 1 98 ? 0.967 -5.734 6.373 1.00 96.00 98 HIS A C 1
ATOM 746 O O . HIS A 1 98 ? -0.061 -5.535 5.724 1.00 96.00 98 HIS A O 1
ATOM 752 N N . SER A 1 99 ? 2.072 -6.264 5.840 1.00 97.25 99 SER A N 1
ATOM 753 C CA . SER A 1 99 ? 2.171 -6.659 4.434 1.00 97.25 99 SER A CA 1
ATOM 754 C C . SER A 1 99 ? 1.145 -7.734 4.079 1.00 97.25 99 SER A C 1
ATOM 756 O O . SER A 1 99 ? 0.458 -7.623 3.070 1.00 97.25 99 SER A O 1
ATOM 758 N N . ARG A 1 100 ? 0.940 -8.734 4.946 1.00 97.62 100 ARG A N 1
ATOM 759 C CA . ARG A 1 100 ? -0.104 -9.760 4.764 1.00 97.62 100 ARG A CA 1
ATOM 760 C C . ARG A 1 100 ? -1.521 -9.206 4.841 1.00 97.62 100 ARG A C 1
ATOM 762 O O . ARG A 1 100 ? -2.347 -9.596 4.025 1.00 97.62 100 ARG A O 1
ATOM 769 N N . ILE A 1 101 ? -1.805 -8.300 5.779 1.00 97.50 101 ILE A N 1
ATOM 770 C CA . ILE A 1 101 ? -3.126 -7.661 5.891 1.00 97.50 101 ILE A CA 1
ATOM 771 C C . ILE A 1 101 ? -3.420 -6.842 4.632 1.00 97.50 101 ILE A C 1
ATOM 773 O O . ILE A 1 101 ? -4.468 -7.019 4.018 1.00 97.50 101 ILE A O 1
ATOM 777 N N . ILE A 1 102 ? -2.495 -5.968 4.224 1.00 98.31 102 ILE A N 1
ATOM 778 C CA . ILE A 1 102 ? -2.653 -5.165 3.006 1.00 98.31 102 ILE A CA 1
ATOM 779 C C . ILE A 1 102 ? -2.754 -6.081 1.783 1.00 98.31 102 ILE A C 1
ATOM 781 O O . ILE A 1 102 ? -3.609 -5.865 0.932 1.00 98.31 102 ILE A O 1
ATOM 785 N N . GLY A 1 103 ? -1.928 -7.122 1.713 1.00 98.50 103 GLY A N 1
ATOM 786 C CA . GLY A 1 103 ? -1.915 -8.081 0.618 1.00 98.50 103 GLY A CA 1
ATOM 787 C C . GLY A 1 103 ? -3.238 -8.818 0.454 1.00 98.50 103 GLY A C 1
ATOM 788 O O . GLY A 1 103 ? -3.750 -8.859 -0.659 1.00 98.50 103 GLY A O 1
ATOM 789 N N . ASP A 1 104 ? -3.826 -9.323 1.544 1.00 98.50 104 ASP A N 1
ATOM 790 C CA . ASP A 1 104 ? -5.150 -9.959 1.501 1.00 98.50 104 ASP A CA 1
ATOM 791 C C . ASP A 1 104 ? -6.225 -8.970 1.041 1.00 98.50 104 ASP A C 1
ATOM 793 O O . ASP A 1 104 ? -7.031 -9.319 0.192 1.00 98.50 104 ASP A O 1
ATOM 797 N N . LEU A 1 105 ? -6.203 -7.721 1.526 1.00 98.56 105 LEU A N 1
ATOM 798 C CA . LEU A 1 105 ? -7.160 -6.681 1.120 1.00 98.56 105 LEU A CA 1
ATOM 799 C C . LEU A 1 105 ? -7.004 -6.227 -0.341 1.00 98.56 105 LEU A C 1
ATOM 801 O O . LEU A 1 105 ? -7.958 -5.717 -0.932 1.00 98.56 105 LEU A O 1
ATOM 805 N N . LEU A 1 106 ? -5.802 -6.339 -0.905 1.00 98.75 106 LEU A N 1
ATOM 806 C CA . LEU A 1 106 ? -5.510 -5.987 -2.294 1.00 98.75 106 LEU A CA 1
ATOM 807 C C . LEU A 1 106 ? -5.688 -7.167 -3.252 1.00 98.75 106 LEU A C 1
ATOM 809 O O . LEU A 1 106 ? -5.751 -6.946 -4.460 1.00 98.75 106 LEU A O 1
ATOM 813 N N . ASP A 1 107 ? -5.764 -8.403 -2.767 1.00 98.56 107 ASP A N 1
ATOM 814 C CA . ASP A 1 107 ? -5.973 -9.571 -3.614 1.00 98.56 107 ASP A CA 1
ATOM 815 C C . ASP A 1 107 ? -7.449 -9.663 -4.040 1.00 98.56 107 ASP A C 1
ATOM 817 O O . ASP A 1 107 ? -8.328 -9.812 -3.193 1.00 98.56 107 ASP A O 1
ATOM 821 N N . PRO A 1 108 ? -7.783 -9.643 -5.346 1.00 98.00 108 PRO A N 1
ATOM 822 C CA . PRO A 1 108 ? -9.153 -9.887 -5.791 1.00 98.00 108 PRO A CA 1
ATOM 823 C C . PRO A 1 108 ? -9.738 -11.230 -5.316 1.00 98.00 108 PRO A C 1
ATOM 825 O O . PRO A 1 108 ? -10.961 -11.370 -5.275 1.00 98.00 108 PRO A O 1
ATOM 828 N N . GLY A 1 109 ? -8.886 -12.212 -5.001 1.00 97.62 109 GLY A N 1
ATOM 829 C CA . GLY A 1 109 ? -9.240 -13.502 -4.404 1.00 97.62 109 GLY A CA 1
ATOM 830 C C . GLY A 1 109 ? -9.071 -13.574 -2.881 1.00 97.62 109 GLY A C 1
ATOM 831 O O . GLY A 1 109 ? -9.175 -14.668 -2.329 1.00 97.62 109 GLY A O 1
ATOM 832 N N . GLY A 1 110 ? -8.810 -12.448 -2.212 1.00 97.06 110 GLY A N 1
ATOM 833 C CA . GLY A 1 110 ? -8.575 -12.368 -0.773 1.00 97.06 110 GLY A CA 1
ATOM 834 C C . GLY A 1 110 ? -9.784 -12.751 0.083 1.00 97.06 110 GLY A C 1
ATOM 835 O O . GLY A 1 110 ? -10.935 -12.815 -0.374 1.00 97.06 110 GLY A O 1
ATOM 836 N N . SER A 1 111 ? -9.534 -12.975 1.375 1.00 96.88 111 SER A N 1
ATOM 837 C CA . SER A 1 111 ? -10.521 -13.509 2.328 1.00 96.88 111 SER A CA 1
ATOM 838 C C . SER A 1 111 ? -11.754 -12.613 2.538 1.00 96.88 111 SER A C 1
ATOM 840 O O . SER A 1 111 ? -12.802 -13.066 3.005 1.00 96.88 111 SER A O 1
ATOM 842 N N . HIS A 1 112 ? -11.654 -11.339 2.160 1.00 96.56 112 HIS A N 1
ATOM 843 C CA . HIS A 1 112 ? -12.694 -10.322 2.307 1.00 96.56 112 HIS A CA 1
ATOM 844 C C . HIS A 1 112 ? -13.854 -10.441 1.295 1.00 96.56 112 HIS A C 1
ATOM 846 O O . HIS A 1 112 ? -14.883 -9.772 1.456 1.00 96.56 112 HIS A O 1
ATOM 852 N N . GLY A 1 113 ? -13.707 -11.238 0.228 1.00 96.50 113 GLY A N 1
ATOM 853 C CA . GLY A 1 113 ? -14.795 -11.560 -0.708 1.00 96.50 113 GLY A CA 1
ATOM 854 C C . GLY A 1 113 ? -15.360 -10.372 -1.502 1.00 96.50 113 GLY A C 1
ATOM 855 O O . GLY A 1 113 ? -16.504 -10.418 -1.947 1.00 96.50 113 GLY A O 1
ATOM 856 N N . GLN A 1 114 ? -14.595 -9.288 -1.672 1.00 97.12 114 GLN A N 1
ATOM 857 C CA . GLN A 1 114 ? -15.044 -8.088 -2.407 1.00 97.12 114 GLN A CA 1
ATOM 858 C C . GLN A 1 114 ? -14.623 -8.082 -3.885 1.00 97.12 114 GLN A C 1
ATOM 860 O O . GLN A 1 114 ? -14.798 -7.068 -4.569 1.00 97.12 114 GLN A O 1
ATOM 865 N N . GLY A 1 115 ? -14.044 -9.178 -4.385 1.00 96.62 115 GLY A N 1
ATOM 866 C CA . GLY A 1 115 ? -13.391 -9.185 -5.691 1.00 96.62 115 GLY A CA 1
ATOM 867 C C . GLY A 1 115 ? -12.318 -8.092 -5.772 1.00 96.62 115 GLY A C 1
ATOM 868 O O . GLY A 1 115 ? -11.773 -7.650 -4.763 1.00 96.62 115 GLY A O 1
ATOM 869 N N . GLY A 1 116 ? -12.086 -7.548 -6.967 1.00 97.62 116 GLY A N 1
ATOM 870 C CA . GLY A 1 116 ? -11.113 -6.468 -7.169 1.00 97.62 116 GLY A CA 1
ATOM 871 C C . GLY A 1 116 ? -11.522 -5.087 -6.633 1.00 97.62 116 GLY A C 1
ATOM 872 O O . GLY A 1 116 ? -10.815 -4.122 -6.894 1.00 97.62 116 GLY A O 1
ATOM 873 N N . ARG A 1 117 ? -12.653 -4.920 -5.926 1.00 97.94 117 ARG A N 1
ATOM 874 C CA . ARG A 1 117 ? -13.172 -3.581 -5.561 1.00 97.94 117 ARG A CA 1
ATOM 875 C C . ARG A 1 117 ? -12.206 -2.781 -4.684 1.00 97.94 117 ARG A C 1
ATOM 877 O O . ARG A 1 117 ? -12.003 -1.598 -4.956 1.00 97.94 117 ARG A O 1
ATOM 884 N N . LEU A 1 118 ? -11.623 -3.417 -3.666 1.00 98.62 118 LEU A N 1
ATOM 885 C CA . LEU A 1 118 ? -10.685 -2.763 -2.745 1.00 98.62 118 LEU A CA 1
ATOM 886 C C . LEU A 1 118 ? -9.371 -2.418 -3.458 1.00 98.62 118 LEU A C 1
ATOM 888 O O . LEU A 1 118 ? -8.911 -1.279 -3.378 1.00 98.62 118 LEU A O 1
ATOM 892 N N . LEU A 1 119 ? -8.844 -3.363 -4.244 1.00 98.75 119 LEU A N 1
ATOM 893 C CA . LEU A 1 119 ? -7.684 -3.168 -5.112 1.00 98.75 119 LEU A CA 1
ATOM 894 C C . LEU A 1 119 ? -7.872 -2.004 -6.084 1.00 98.75 119 LEU A C 1
ATOM 896 O O . LEU A 1 119 ? -7.033 -1.116 -6.151 1.00 98.75 119 LEU A O 1
ATOM 900 N N . HIS A 1 120 ? -8.975 -1.974 -6.834 1.00 98.56 120 HIS A N 1
ATOM 901 C CA . HIS A 1 120 ? -9.212 -0.912 -7.810 1.00 98.56 120 HIS A CA 1
ATOM 902 C C . HIS A 1 120 ? -9.227 0.459 -7.135 1.00 98.56 120 HIS A C 1
ATOM 904 O O . HIS A 1 120 ? -8.675 1.405 -7.680 1.00 98.56 120 HIS A O 1
ATOM 910 N N . LYS A 1 121 ? -9.789 0.565 -5.927 1.00 98.50 121 LYS A N 1
ATOM 911 C CA . LYS A 1 121 ? -9.782 1.815 -5.156 1.00 98.50 121 LYS A CA 1
ATOM 912 C C . LYS A 1 121 ? -8.408 2.211 -4.650 1.00 98.50 121 LYS A C 1
ATOM 914 O O . LYS A 1 121 ? -8.126 3.404 -4.570 1.00 98.50 121 LYS A O 1
ATOM 919 N N . PHE A 1 122 ? -7.575 1.232 -4.315 1.00 98.62 122 PHE A N 1
ATOM 920 C CA . PHE A 1 122 ? -6.179 1.479 -3.989 1.00 98.62 122 PHE A CA 1
ATOM 921 C C . PHE A 1 122 ? -5.445 2.036 -5.210 1.00 98.62 122 PHE A C 1
ATOM 923 O O . PHE A 1 122 ? -4.896 3.131 -5.143 1.00 98.62 122 PHE A O 1
ATOM 930 N N . LEU A 1 123 ? -5.530 1.337 -6.344 1.00 98.50 123 LEU A N 1
ATOM 931 C CA . LEU A 1 123 ? -4.892 1.716 -7.605 1.00 98.50 123 LEU A CA 1
ATOM 932 C C . LEU A 1 123 ? -5.361 3.090 -8.115 1.00 98.50 123 LEU A C 1
ATOM 934 O O . LEU A 1 123 ? -4.537 3.886 -8.554 1.00 98.50 123 LEU A O 1
ATOM 938 N N . GLU A 1 124 ? -6.659 3.396 -8.001 1.00 97.94 124 GLU A N 1
ATOM 939 C CA . GLU A 1 124 ? -7.216 4.730 -8.282 1.00 97.94 124 GLU A CA 1
ATOM 940 C C . GLU A 1 124 ? -6.554 5.808 -7.408 1.00 97.94 124 GLU A C 1
ATOM 942 O O . GLU A 1 124 ? -6.239 6.883 -7.901 1.00 97.94 124 GLU A O 1
ATOM 947 N N . SER A 1 125 ? -6.309 5.527 -6.123 1.00 96.69 125 SER A N 1
ATOM 948 C CA . SER A 1 125 ? -5.718 6.506 -5.196 1.00 96.69 125 SER A CA 1
ATOM 949 C C . SER A 1 125 ? -4.224 6.768 -5.389 1.00 96.69 125 SER A C 1
ATOM 951 O O . SER A 1 125 ? -3.704 7.748 -4.856 1.00 96.69 125 SER A O 1
ATOM 953 N N . ILE A 1 126 ? -3.549 5.910 -6.153 1.00 96.12 126 ILE A N 1
ATOM 954 C CA . ILE A 1 126 ? -2.146 6.075 -6.554 1.00 96.12 126 ILE A CA 1
ATOM 955 C C . ILE A 1 126 ? -2.006 6.361 -8.058 1.00 96.12 126 ILE A C 1
ATOM 957 O O . ILE A 1 126 ? -0.932 6.175 -8.631 1.00 96.12 126 ILE A O 1
ATOM 961 N N . ASP A 1 127 ? -3.100 6.803 -8.685 1.00 96.88 127 ASP A N 1
ATOM 962 C CA . ASP A 1 127 ? -3.163 7.301 -10.061 1.00 96.88 127 ASP A CA 1
ATOM 963 C C . ASP A 1 127 ? -2.787 6.281 -11.148 1.00 96.88 127 ASP A C 1
ATOM 965 O O . ASP A 1 127 ? -2.376 6.656 -12.248 1.00 96.88 127 ASP A O 1
ATOM 969 N N . VAL A 1 128 ? -2.962 4.981 -10.886 1.00 97.62 128 VAL A N 1
ATOM 970 C CA . VAL A 1 128 ? -2.724 3.936 -11.893 1.00 97.62 128 VAL A CA 1
ATOM 971 C C . VAL A 1 128 ? -3.790 4.024 -12.994 1.00 97.62 128 VAL A C 1
ATOM 973 O O . VAL A 1 128 ? -4.988 3.980 -12.692 1.00 97.62 128 VAL A O 1
ATOM 976 N N . PRO A 1 129 ? -3.403 4.099 -14.283 1.00 97.19 129 PRO A N 1
ATOM 977 C CA . PRO A 1 129 ? -4.355 4.232 -15.380 1.00 97.19 129 PRO A CA 1
ATOM 978 C C . PRO A 1 129 ? -5.188 2.960 -15.553 1.00 97.19 129 PRO A C 1
ATOM 980 O O . PRO A 1 129 ? -4.680 1.844 -15.429 1.00 97.19 129 PRO A O 1
ATOM 983 N N . ASN A 1 130 ? -6.470 3.128 -15.882 1.00 97.06 130 ASN A N 1
ATOM 984 C CA . ASN A 1 130 ? -7.416 2.043 -16.168 1.00 97.06 130 ASN A CA 1
ATOM 985 C C . ASN A 1 130 ? -7.332 0.876 -15.163 1.00 97.06 130 ASN A C 1
ATOM 987 O O . ASN A 1 130 ? -7.087 -0.263 -15.556 1.00 97.06 130 ASN A O 1
ATOM 991 N N . PRO A 1 131 ? -7.485 1.111 -13.849 1.00 97.00 131 PRO A N 1
ATOM 992 C CA . PRO A 1 131 ? -7.142 0.131 -12.813 1.00 97.00 131 PRO A CA 1
ATOM 993 C C . PRO A 1 131 ? -8.002 -1.140 -12.851 1.00 97.00 131 PRO A C 1
ATOM 995 O O . PRO A 1 131 ? -7.590 -2.164 -12.313 1.00 97.00 131 PRO A O 1
ATOM 998 N N . ARG A 1 132 ? -9.170 -1.081 -13.504 1.00 97.44 132 ARG A N 1
ATOM 999 C CA . ARG A 1 132 ? -10.092 -2.210 -13.703 1.00 97.44 132 ARG A CA 1
ATOM 1000 C C . ARG A 1 132 ? -9.725 -3.107 -14.888 1.00 97.44 132 ARG A C 1
ATOM 1002 O O . ARG A 1 132 ? -10.274 -4.200 -14.995 1.00 97.44 132 ARG A O 1
ATOM 1009 N N . ASP A 1 133 ? -8.835 -2.650 -15.765 1.00 97.31 133 ASP A N 1
ATOM 1010 C CA . ASP A 1 133 ? -8.452 -3.394 -16.960 1.00 97.31 133 ASP A CA 1
ATOM 1011 C C . ASP A 1 133 ? -7.380 -4.433 -16.633 1.00 97.31 133 ASP A C 1
ATOM 1013 O O . ASP A 1 133 ? -6.422 -4.170 -15.891 1.00 97.31 133 ASP A O 1
ATOM 1017 N N . GLY A 1 134 ? -7.528 -5.604 -17.252 1.00 96.19 134 GLY A N 1
A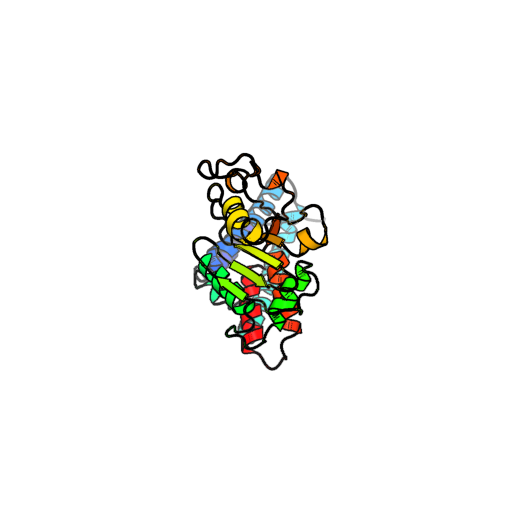TOM 1018 C CA . GLY A 1 134 ? -6.617 -6.727 -17.089 1.00 96.19 134 GLY A CA 1
ATOM 1019 C C . GLY A 1 134 ? -6.814 -7.503 -15.790 1.00 96.19 134 GLY A C 1
ATOM 1020 O O . GLY A 1 134 ? -7.636 -7.179 -14.935 1.00 96.19 134 GLY A O 1
ATOM 1021 N N . LYS A 1 135 ? -6.032 -8.574 -15.646 1.00 97.44 135 LYS A N 1
ATOM 1022 C CA . LYS A 1 135 ? -6.002 -9.387 -14.430 1.00 97.44 135 LYS A CA 1
ATOM 1023 C C . LYS A 1 135 ? -4.803 -8.993 -13.578 1.00 97.44 135 LYS A C 1
ATOM 1025 O O . LYS A 1 135 ? -3.661 -9.199 -13.991 1.00 97.44 135 LYS A O 1
ATOM 1030 N N . TRP A 1 136 ? -5.081 -8.475 -12.388 1.00 98.44 136 TRP A N 1
ATOM 1031 C CA . TRP A 1 136 ? -4.069 -8.216 -11.374 1.00 98.44 136 TRP A CA 1
ATOM 1032 C C . TRP A 1 136 ? -3.708 -9.485 -10.605 1.00 98.44 136 TRP A C 1
ATOM 1034 O O . TRP A 1 136 ? -4.564 -10.311 -10.288 1.00 98.44 136 TRP A O 1
ATOM 1044 N N . THR A 1 137 ? -2.425 -9.616 -10.297 1.00 97.94 137 THR A N 1
ATOM 1045 C CA . THR A 1 137 ? -1.868 -10.609 -9.381 1.00 97.94 137 THR A CA 1
ATOM 1046 C C . THR A 1 137 ? -1.194 -9.887 -8.230 1.00 97.94 137 THR A C 1
ATOM 1048 O O . THR A 1 137 ? -0.432 -8.947 -8.475 1.00 97.94 137 THR A O 1
ATOM 1051 N N . VAL A 1 138 ? -1.438 -10.359 -7.012 1.00 98.31 138 VAL A N 1
ATOM 1052 C CA . VAL A 1 138 ? -0.812 -9.858 -5.789 1.00 98.31 138 VAL A CA 1
ATOM 1053 C C . VAL A 1 138 ? 0.142 -10.924 -5.272 1.00 98.31 138 VAL A C 1
ATOM 1055 O O . VAL A 1 138 ? -0.233 -12.084 -5.121 1.00 98.31 138 VAL A O 1
ATOM 1058 N N . SER A 1 139 ? 1.393 -10.547 -5.039 1.00 97.62 139 SER A N 1
ATOM 1059 C CA . SER A 1 139 ? 2.370 -11.390 -4.350 1.00 97.62 139 SER A CA 1
ATOM 1060 C C . SER A 1 139 ? 2.828 -10.698 -3.082 1.00 97.62 139 SER A C 1
ATOM 1062 O O . SER A 1 139 ? 3.122 -9.504 -3.117 1.00 97.62 139 SER A O 1
ATOM 1064 N N . VAL A 1 140 ? 2.900 -11.463 -1.999 1.00 96.81 140 VAL A N 1
ATOM 1065 C CA . VAL A 1 140 ? 3.202 -10.988 -0.649 1.00 96.81 140 VAL A CA 1
ATOM 1066 C C . VAL A 1 140 ? 4.385 -11.788 -0.118 1.00 96.81 140 VAL A C 1
ATOM 1068 O O . VAL A 1 140 ? 4.372 -13.016 -0.235 1.00 96.81 140 VAL A O 1
ATOM 1071 N N . GLU A 1 141 ? 5.392 -11.110 0.433 1.00 92.25 141 GLU A N 1
ATOM 1072 C CA . GLU A 1 141 ? 6.584 -11.713 1.054 1.00 92.25 141 GLU A CA 1
ATOM 1073 C C . GLU A 1 141 ? 7.309 -12.706 0.119 1.00 92.25 141 GLU A C 1
ATOM 1075 O O . GLU A 1 141 ? 7.760 -13.781 0.527 1.00 92.25 141 GLU A O 1
ATOM 1080 N N . LYS A 1 142 ? 7.378 -12.392 -1.185 1.00 88.44 142 LYS A N 1
ATOM 1081 C CA . LYS A 1 142 ? 8.035 -13.255 -2.177 1.00 88.44 142 LYS A CA 1
ATOM 1082 C C . LYS A 1 142 ? 9.504 -12.864 -2.308 1.00 88.44 142 LYS A C 1
ATOM 1084 O O . LYS A 1 142 ? 9.841 -11.868 -2.946 1.00 88.44 142 LYS A O 1
ATOM 1089 N N . GLY A 1 143 ? 10.385 -13.699 -1.762 1.00 87.44 143 GLY A N 1
ATOM 1090 C CA . GLY A 1 143 ? 11.803 -13.362 -1.656 1.00 87.44 143 GLY A CA 1
ATOM 1091 C C . GLY A 1 143 ? 11.987 -12.287 -0.590 1.00 87.44 143 GLY A C 1
ATOM 1092 O O . GLY A 1 143 ? 11.543 -12.482 0.532 1.00 87.44 143 GLY A O 1
ATOM 1093 N N . ASN A 1 144 ? 12.610 -11.165 -0.952 1.00 87.69 144 ASN A N 1
ATOM 1094 C CA . ASN A 1 144 ? 12.779 -10.023 -0.047 1.00 87.69 144 ASN A CA 1
ATOM 1095 C C . ASN A 1 144 ? 11.739 -8.909 -0.265 1.00 87.69 144 ASN A C 1
ATOM 1097 O O . ASN A 1 144 ? 11.845 -7.892 0.399 1.00 87.69 144 ASN A O 1
ATOM 1101 N N . LEU A 1 145 ? 10.796 -9.050 -1.209 1.00 93.44 145 LEU A N 1
ATOM 1102 C CA . LEU A 1 145 ? 9.765 -8.035 -1.460 1.00 93.44 145 LEU A CA 1
ATOM 1103 C C . LEU A 1 145 ? 8.564 -8.215 -0.529 1.00 93.44 145 LEU A C 1
ATOM 1105 O O . LEU A 1 145 ? 7.981 -9.303 -0.503 1.00 93.44 145 LEU A O 1
ATOM 1109 N N . ASP A 1 146 ? 8.121 -7.123 0.095 1.00 96.75 146 ASP A N 1
ATOM 1110 C CA . ASP A 1 146 ? 6.935 -7.114 0.959 1.00 96.75 146 ASP A CA 1
ATOM 1111 C C . ASP A 1 146 ? 5.644 -7.313 0.156 1.00 96.75 146 ASP A C 1
ATOM 1113 O O . ASP A 1 146 ? 4.938 -8.302 0.360 1.00 96.75 146 ASP A O 1
ATOM 1117 N N . LEU A 1 147 ? 5.343 -6.424 -0.805 1.00 98.31 147 LEU A N 1
ATOM 1118 C CA . LEU A 1 147 ? 4.267 -6.639 -1.778 1.00 98.31 147 LEU A CA 1
ATOM 1119 C C . LEU A 1 147 ? 4.646 -6.229 -3.204 1.00 98.31 147 LEU A C 1
ATOM 1121 O O . LEU A 1 147 ? 5.334 -5.237 -3.444 1.00 98.31 147 LEU A O 1
ATOM 1125 N N . CYS A 1 148 ? 4.097 -6.958 -4.173 1.00 98.56 148 CYS A N 1
ATOM 1126 C CA . CYS A 1 148 ? 4.138 -6.596 -5.585 1.00 98.56 148 CYS A CA 1
ATOM 1127 C C . CYS A 1 148 ? 2.779 -6.876 -6.237 1.00 98.56 148 CYS A C 1
ATOM 1129 O O . CYS A 1 148 ? 2.259 -7.995 -6.172 1.00 98.56 148 CYS A O 1
ATOM 1131 N N . LEU A 1 149 ? 2.207 -5.843 -6.857 1.00 98.62 149 LEU A N 1
ATOM 1132 C CA . LEU A 1 149 ? 0.999 -5.902 -7.672 1.00 98.62 149 LEU A CA 1
ATOM 1133 C C . LEU A 1 149 ? 1.418 -5.844 -9.134 1.00 98.62 149 LEU A C 1
ATOM 1135 O O . LEU A 1 149 ? 2.160 -4.950 -9.540 1.00 98.62 149 LEU A O 1
ATOM 1139 N N . ARG A 1 150 ? 0.909 -6.761 -9.950 1.00 98.19 150 ARG A N 1
ATOM 1140 C CA . ARG A 1 150 ? 1.247 -6.794 -11.374 1.00 98.19 150 ARG A CA 1
ATOM 1141 C C . ARG A 1 150 ? 0.058 -7.166 -12.232 1.00 98.19 150 ARG A C 1
ATOM 1143 O O . ARG A 1 150 ? -0.737 -8.020 -11.852 1.00 98.19 150 ARG A O 1
ATOM 1150 N N . ARG A 1 151 ? 0.001 -6.598 -13.430 1.00 97.75 151 AR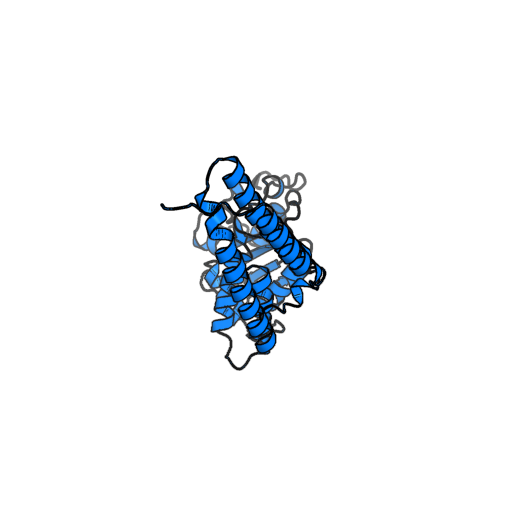G A N 1
ATOM 1151 C CA . ARG A 1 151 ? -0.834 -7.083 -14.536 1.00 97.75 151 ARG A CA 1
ATOM 1152 C C . ARG A 1 151 ? -0.062 -7.007 -15.850 1.00 97.75 151 ARG A C 1
ATOM 1154 O O . ARG A 1 151 ? 0.892 -6.243 -15.978 1.00 97.75 151 ARG A O 1
ATOM 1161 N N . VAL A 1 152 ? -0.483 -7.810 -16.823 1.00 96.12 152 VAL A N 1
ATOM 1162 C CA . VAL A 1 152 ? 0.181 -7.905 -18.136 1.00 96.12 152 VAL A CA 1
ATOM 1163 C C . VAL A 1 152 ? -0.371 -6.885 -19.134 1.00 96.12 152 VAL A C 1
ATOM 1165 O O . VAL A 1 152 ? 0.386 -6.343 -19.933 1.00 96.12 152 VAL A O 1
ATOM 1168 N N . THR A 1 153 ? -1.675 -6.596 -19.097 1.00 94.69 153 THR A N 1
ATOM 1169 C CA . THR A 1 153 ? -2.327 -5.724 -20.086 1.00 94.69 153 THR A CA 1
ATOM 1170 C C . THR A 1 153 ? -3.382 -4.833 -19.421 1.00 94.69 153 THR A C 1
ATOM 1172 O O . THR A 1 153 ? -4.342 -5.381 -18.882 1.00 94.69 153 THR A O 1
ATOM 1175 N N . PRO A 1 154 ? -3.236 -3.494 -19.463 1.00 96.00 154 PRO A N 1
ATOM 1176 C CA . PRO A 1 154 ? -2.002 -2.788 -19.826 1.00 96.00 154 PRO A CA 1
ATOM 1177 C C . PRO A 1 154 ? -0.894 -3.117 -18.814 1.00 96.00 154 PRO A C 1
ATOM 1179 O O . PRO A 1 154 ? -1.178 -3.308 -17.633 1.00 96.00 154 PRO A O 1
ATOM 1182 N N . ALA A 1 155 ? 0.353 -3.236 -19.268 1.00 97.50 155 ALA A N 1
ATOM 1183 C CA . ALA A 1 155 ? 1.458 -3.628 -18.396 1.00 97.50 155 ALA A CA 1
ATOM 1184 C C . ALA A 1 155 ? 1.600 -2.645 -17.226 1.00 97.50 155 ALA A C 1
ATOM 1186 O O . ALA A 1 155 ? 1.592 -1.427 -17.414 1.00 97.50 155 ALA A O 1
ATOM 1187 N N . SER A 1 156 ? 1.660 -3.165 -16.001 1.00 98.19 156 SER A N 1
ATOM 1188 C CA . SER A 1 156 ? 1.819 -2.348 -14.796 1.00 98.19 156 SER A CA 1
ATOM 1189 C C . SER A 1 156 ? 2.456 -3.171 -13.680 1.00 98.19 156 SER A C 1
ATOM 1191 O O . SER A 1 156 ? 2.133 -4.354 -13.524 1.00 98.19 156 SER A O 1
ATOM 1193 N N . VAL A 1 157 ? 3.329 -2.537 -12.898 1.00 98.44 157 VAL A N 1
ATOM 1194 C CA . VAL A 1 157 ? 4.002 -3.117 -11.729 1.00 98.44 157 VAL A CA 1
ATOM 1195 C C . VAL A 1 157 ? 4.024 -2.076 -10.615 1.00 98.44 157 VAL A C 1
ATOM 1197 O O . VAL A 1 157 ? 4.634 -1.021 -10.763 1.00 98.44 157 VAL A O 1
ATOM 1200 N N . ILE A 1 158 ? 3.379 -2.386 -9.494 1.00 98.56 158 ILE A N 1
ATOM 1201 C CA . ILE A 1 158 ? 3.399 -1.562 -8.284 1.00 98.56 158 ILE A CA 1
ATOM 1202 C C . ILE A 1 158 ? 4.080 -2.367 -7.186 1.00 98.56 158 ILE A C 1
ATOM 1204 O O . ILE A 1 158 ? 3.554 -3.389 -6.746 1.00 98.56 158 ILE A O 1
ATOM 1208 N N . ILE A 1 159 ? 5.248 -1.919 -6.749 1.00 98.62 159 ILE A N 1
ATOM 1209 C CA . ILE A 1 159 ? 5.948 -2.491 -5.596 1.00 98.62 159 ILE A CA 1
ATOM 1210 C C . ILE A 1 159 ? 5.566 -1.678 -4.366 1.00 98.62 159 ILE A C 1
ATOM 1212 O O . ILE A 1 159 ? 5.500 -0.454 -4.445 1.00 98.62 159 ILE A O 1
ATOM 1216 N N . ILE A 1 160 ? 5.333 -2.335 -3.235 1.00 98.31 160 ILE A N 1
ATOM 1217 C CA . ILE A 1 160 ? 5.123 -1.675 -1.947 1.00 98.31 160 ILE A CA 1
ATOM 1218 C C . ILE A 1 160 ? 6.197 -2.200 -1.004 1.00 98.31 160 ILE A C 1
ATOM 1220 O O . ILE A 1 160 ? 6.216 -3.392 -0.716 1.00 98.31 160 ILE A O 1
ATOM 1224 N N . GLU A 1 161 ? 7.082 -1.315 -0.556 1.00 97.50 161 GLU A N 1
ATOM 1225 C CA . GLU A 1 161 ? 8.037 -1.578 0.520 1.00 97.50 161 GLU A CA 1
ATOM 1226 C C . GLU A 1 161 ? 7.453 -0.997 1.805 1.00 97.50 161 GLU A C 1
ATOM 1228 O O . GLU A 1 161 ? 7.223 0.211 1.912 1.00 97.50 161 GLU A O 1
ATOM 1233 N N . ASN A 1 162 ? 7.184 -1.863 2.765 1.00 95.75 162 ASN A N 1
ATOM 1234 C CA . ASN A 1 162 ? 6.563 -1.544 4.028 1.00 95.75 162 ASN A CA 1
ATOM 1235 C C . ASN A 1 162 ? 7.636 -1.247 5.080 1.00 95.75 162 ASN A C 1
ATOM 1237 O O . ASN A 1 162 ? 8.508 -2.057 5.341 1.00 95.75 162 ASN A O 1
ATOM 1241 N N . LYS A 1 163 ? 7.542 -0.087 5.725 1.00 94.94 163 LYS A N 1
ATOM 1242 C CA . LYS A 1 163 ? 8.406 0.350 6.828 1.00 94.94 163 LYS A CA 1
ATOM 1243 C C . LYS A 1 163 ? 7.588 0.708 8.063 1.00 94.94 163 LYS A C 1
ATOM 1245 O O . LYS A 1 163 ? 7.922 1.665 8.763 1.00 94.94 163 LYS A O 1
ATOM 1250 N N . SER A 1 164 ? 6.509 -0.032 8.340 1.00 92.06 164 SER A N 1
ATOM 1251 C CA . SER A 1 164 ? 5.518 0.224 9.406 1.00 92.06 164 SER A CA 1
ATOM 1252 C C . SER A 1 164 ? 6.081 0.347 10.828 1.00 92.06 164 SER A C 1
ATOM 1254 O O . SER A 1 164 ? 5.360 0.745 11.738 1.00 92.06 164 SER A O 1
ATOM 1256 N N . ASN A 1 165 ? 7.337 -0.020 11.061 1.00 89.06 165 ASN A N 1
ATOM 1257 C CA . ASN A 1 165 ? 8.023 0.090 12.351 1.00 89.06 165 ASN A CA 1
ATOM 1258 C C . ASN A 1 165 ? 9.280 0.981 12.283 1.00 89.06 165 ASN A C 1
ATOM 1260 O O . ASN A 1 165 ? 10.076 0.992 13.219 1.00 89.06 165 ASN A O 1
ATOM 1264 N N . MET A 1 166 ? 9.477 1.700 11.176 1.00 88.31 166 MET A N 1
ATOM 1265 C CA . MET A 1 166 ? 10.663 2.507 10.899 1.00 88.31 166 MET A CA 1
ATOM 1266 C C . MET A 1 166 ? 11.983 1.713 10.825 1.00 88.31 166 MET A C 1
ATOM 1268 O O . MET A 1 166 ? 13.049 2.296 11.039 1.00 88.31 166 MET A O 1
ATOM 1272 N N . ALA A 1 167 ? 11.953 0.432 10.447 1.00 88.25 167 ALA A N 1
ATOM 1273 C CA . ALA A 1 167 ? 13.152 -0.376 10.216 1.00 88.25 167 ALA A CA 1
ATOM 1274 C C . ALA A 1 167 ? 14.150 0.302 9.263 1.00 88.25 167 ALA A C 1
ATOM 1276 O O . ALA A 1 167 ? 13.773 1.043 8.354 1.00 88.25 167 ALA A O 1
ATOM 1277 N N . VAL A 1 168 ? 15.445 0.063 9.479 1.00 91.25 168 VAL A N 1
ATOM 1278 C CA . VAL A 1 168 ? 16.528 0.630 8.661 1.00 91.25 168 VAL A CA 1
ATOM 1279 C C . VAL A 1 168 ? 16.465 0.069 7.239 1.00 91.25 168 VAL A C 1
ATOM 1281 O O . VAL A 1 168 ? 16.199 -1.115 7.038 1.00 91.25 168 VAL A O 1
ATOM 1284 N N . ASP A 1 169 ? 16.734 0.919 6.248 1.00 94.25 169 ASP A N 1
ATOM 1285 C CA . ASP A 1 169 ? 16.765 0.496 4.850 1.00 94.25 169 ASP A CA 1
ATOM 1286 C C . ASP A 1 169 ? 17.911 -0.471 4.588 1.00 94.25 169 ASP A C 1
ATOM 1288 O O . ASP A 1 169 ? 19.065 -0.202 4.944 1.00 94.25 169 ASP A O 1
ATOM 1292 N N . GLN A 1 170 ? 17.610 -1.562 3.892 1.00 94.12 170 GLN A N 1
ATOM 1293 C CA . GLN A 1 170 ? 18.649 -2.472 3.445 1.00 94.12 170 GLN A CA 1
ATOM 1294 C C . GLN A 1 170 ? 19.410 -1.870 2.248 1.00 94.12 170 GLN A C 1
ATOM 1296 O O . GLN A 1 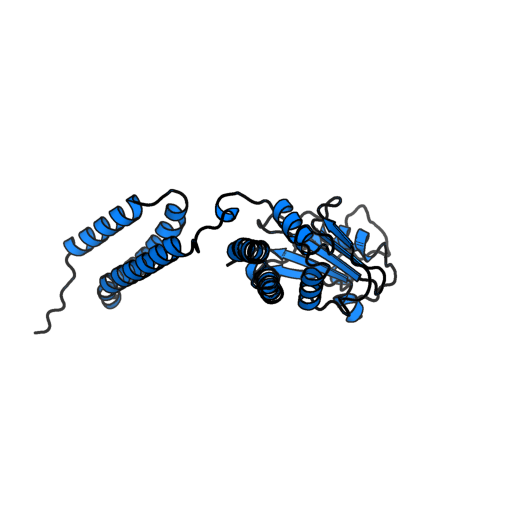170 ? 18.802 -1.247 1.373 1.00 94.12 170 GLN A O 1
ATOM 1301 N N . PRO A 1 171 ? 20.737 -2.076 2.150 1.00 95.69 171 PRO A N 1
ATOM 1302 C CA . PRO A 1 171 ? 21.509 -1.631 0.996 1.00 95.69 171 PRO A CA 1
ATOM 1303 C C . PRO A 1 171 ? 20.976 -2.194 -0.325 1.00 95.69 171 PRO A C 1
ATOM 1305 O O . PRO A 1 171 ? 20.687 -3.390 -0.444 1.00 95.69 171 PRO A O 1
ATOM 1308 N N . ASN A 1 172 ? 20.901 -1.318 -1.324 1.00 96.31 172 ASN A N 1
ATOM 1309 C CA . ASN A 1 172 ? 20.495 -1.562 -2.708 1.00 96.31 172 ASN A CA 1
ATOM 1310 C C . ASN A 1 172 ? 19.085 -2.163 -2.867 1.00 96.31 172 ASN A C 1
ATOM 1312 O O . ASN A 1 172 ? 18.776 -2.745 -3.906 1.00 96.31 172 ASN A O 1
ATOM 1316 N N . GLN A 1 173 ? 18.252 -2.107 -1.825 1.00 96.12 173 GLN A N 1
ATOM 1317 C CA . GLN A 1 173 ? 16.988 -2.836 -1.752 1.00 96.12 173 GLN A CA 1
ATOM 1318 C C . GLN A 1 173 ? 16.012 -2.411 -2.851 1.00 96.12 173 GLN A C 1
ATOM 1320 O O . GLN A 1 173 ? 15.598 -3.252 -3.650 1.00 96.12 173 GLN A O 1
ATOM 1325 N N . LEU A 1 174 ? 15.708 -1.115 -2.950 1.00 97.06 174 LEU A N 1
ATOM 1326 C CA . LEU A 1 174 ? 14.776 -0.626 -3.967 1.00 97.06 174 LEU A CA 1
ATOM 1327 C C . LEU A 1 174 ? 15.339 -0.784 -5.384 1.00 97.06 174 LEU A C 1
ATOM 1329 O O . LEU A 1 174 ? 14.581 -1.087 -6.307 1.00 97.06 174 LEU A O 1
ATOM 1333 N N . TYR A 1 175 ? 16.662 -0.656 -5.558 1.00 97.25 175 TYR A N 1
ATOM 1334 C CA . TYR A 1 175 ? 17.300 -0.917 -6.850 1.00 97.25 175 TYR A CA 1
ATOM 1335 C C . TYR A 1 175 ? 17.077 -2.361 -7.312 1.00 97.25 175 TYR A C 1
ATOM 1337 O O . TYR A 1 175 ? 16.686 -2.583 -8.458 1.00 97.25 175 TYR A O 1
ATOM 1345 N N . ARG A 1 176 ? 17.282 -3.350 -6.426 1.00 96.38 176 ARG A N 1
ATOM 1346 C CA . ARG A 1 176 ? 17.041 -4.768 -6.754 1.00 96.38 176 ARG A CA 1
ATOM 1347 C C . ARG A 1 176 ? 15.600 -5.001 -7.187 1.00 96.38 176 ARG A C 1
ATOM 1349 O O . ARG A 1 176 ? 15.375 -5.670 -8.190 1.00 96.38 176 ARG A O 1
ATOM 1356 N N . TYR A 1 177 ? 14.632 -4.417 -6.485 1.00 97.31 177 TYR A N 1
ATOM 1357 C CA . TYR A 1 177 ? 13.223 -4.604 -6.831 1.00 97.31 177 TYR A CA 1
ATOM 1358 C C . TYR A 1 177 ? 12.875 -4.015 -8.191 1.00 97.31 177 TYR A C 1
ATOM 1360 O O . TYR A 1 177 ? 12.221 -4.679 -8.994 1.00 97.31 177 TYR A O 1
ATOM 1368 N N . TRP A 1 178 ? 13.335 -2.791 -8.468 1.00 97.12 178 TRP A N 1
ATOM 1369 C CA . TRP A 1 178 ? 13.179 -2.187 -9.787 1.00 97.12 178 TRP A CA 1
ATOM 1370 C C . TRP A 1 178 ? 13.806 -3.072 -10.868 1.00 97.12 178 TRP A C 1
ATOM 1372 O O . TRP A 1 178 ? 13.155 -3.379 -11.867 1.00 97.12 178 TRP A O 1
ATOM 1382 N N . HIS A 1 179 ? 15.041 -3.526 -10.651 1.00 95.81 179 HIS A N 1
ATOM 1383 C CA . HIS A 1 179 ? 15.762 -4.342 -11.617 1.00 95.81 179 HIS A CA 1
ATOM 1384 C C . HIS A 1 179 ? 15.026 -5.660 -11.916 1.00 95.81 179 HIS A C 1
ATOM 1386 O O . HIS A 1 179 ? 14.773 -5.988 -13.074 1.00 95.81 179 HIS A O 1
ATOM 1392 N N . GLU A 1 180 ? 14.633 -6.395 -10.875 1.00 95.50 180 GLU A N 1
ATOM 1393 C CA . GLU A 1 180 ? 14.032 -7.728 -10.990 1.00 95.50 180 GLU A CA 1
ATOM 1394 C C . GLU A 1 180 ? 12.573 -7.706 -11.462 1.00 95.50 180 GLU A C 1
ATOM 1396 O O . GLU A 1 180 ? 12.160 -8.587 -12.216 1.00 95.50 180 GLU A O 1
ATOM 1401 N N . GLN A 1 181 ? 11.775 -6.731 -11.014 1.00 96.88 181 GLN A N 1
ATOM 1402 C CA . GLN A 1 181 ? 10.329 -6.719 -11.267 1.00 96.88 181 GLN A CA 1
ATOM 1403 C C . GLN A 1 181 ? 9.915 -5.794 -12.414 1.00 96.88 181 GLN A C 1
ATOM 1405 O O . GLN A 1 181 ? 8.862 -6.022 -13.011 1.00 96.88 181 GLN A O 1
ATOM 1410 N N . ILE A 1 182 ? 10.712 -4.764 -12.723 1.00 96.38 182 ILE A N 1
ATOM 1411 C CA . ILE A 1 182 ? 10.384 -3.751 -13.735 1.00 96.38 182 ILE A CA 1
ATOM 1412 C C . ILE A 1 182 ? 11.359 -3.834 -14.913 1.00 96.38 182 ILE A C 1
ATOM 1414 O O . ILE A 1 182 ? 10.951 -4.231 -16.000 1.00 96.38 182 ILE A O 1
ATOM 1418 N N . ARG A 1 183 ? 12.644 -3.513 -14.718 1.00 95.06 183 ARG A N 1
ATOM 1419 C CA . ARG A 1 183 ? 13.621 -3.391 -15.819 1.00 95.06 183 ARG A CA 1
ATOM 1420 C C . ARG A 1 183 ? 13.909 -4.705 -16.539 1.00 95.06 183 ARG A C 1
ATOM 1422 O O . ARG A 1 183 ? 14.128 -4.688 -17.748 1.00 95.06 183 ARG A O 1
ATOM 1429 N N . GLY A 1 184 ? 13.965 -5.819 -15.815 1.00 94.31 184 GLY A N 1
ATOM 1430 C CA . GLY A 1 184 ? 14.179 -7.140 -16.404 1.00 94.31 184 GLY A CA 1
ATOM 1431 C C . GLY A 1 184 ? 13.005 -7.561 -17.295 1.00 94.31 184 GLY A C 1
ATOM 1432 O O . GLY A 1 184 ? 13.216 -7.819 -18.478 1.00 94.31 184 GLY A O 1
ATOM 1433 N N . PRO A 1 185 ? 11.764 -7.593 -16.769 1.00 95.56 185 PRO A N 1
ATOM 1434 C CA . PRO A 1 185 ? 10.588 -7.960 -17.560 1.00 95.56 185 PRO A CA 1
ATOM 1435 C C . PRO A 1 185 ? 10.193 -6.934 -18.634 1.00 95.56 185 PRO A C 1
ATOM 1437 O O . PRO A 1 185 ? 9.567 -7.312 -19.622 1.00 95.56 185 PRO A O 1
ATOM 1440 N N . PHE A 1 186 ? 10.539 -5.656 -18.447 1.00 95.31 186 PHE A N 1
ATOM 1441 C CA . PHE A 1 186 ? 10.188 -4.550 -19.342 1.00 95.31 186 PHE A CA 1
ATOM 1442 C C . PHE A 1 186 ? 11.430 -3.683 -19.641 1.00 95.31 186 PHE A C 1
ATOM 1444 O O . PHE A 1 186 ? 11.603 -2.609 -19.057 1.00 95.31 186 PHE A O 1
ATOM 1451 N N . PRO A 1 187 ? 12.330 -4.152 -20.526 1.00 92.88 187 PRO A N 1
ATOM 1452 C CA . PRO A 1 187 ? 13.612 -3.496 -20.779 1.00 92.88 187 PRO A CA 1
ATOM 1453 C C . PRO A 1 187 ? 13.498 -2.142 -21.488 1.00 92.88 187 PRO A C 1
ATOM 1455 O O . PRO A 1 187 ? 14.331 -1.273 -21.243 1.00 92.88 187 PRO A O 1
ATOM 1458 N N . ASP A 1 188 ? 12.454 -1.955 -22.298 1.00 92.81 188 ASP A N 1
ATOM 1459 C CA . ASP A 1 188 ? 12.315 -0.828 -23.230 1.00 92.81 188 ASP A CA 1
ATOM 1460 C C . ASP A 1 188 ? 11.340 0.259 -22.732 1.00 92.81 188 ASP A C 1
ATOM 1462 O O . ASP A 1 188 ? 10.733 0.981 -23.524 1.00 92.81 188 ASP A O 1
ATOM 1466 N N . LEU A 1 189 ? 11.124 0.358 -21.414 1.00 93.88 189 LEU A N 1
ATOM 1467 C CA . LEU A 1 189 ? 10.239 1.376 -20.842 1.00 93.88 189 LEU A CA 1
ATOM 1468 C C . LEU A 1 189 ? 10.830 2.783 -20.983 1.00 93.88 189 LEU A C 1
ATOM 1470 O O . LEU A 1 189 ? 11.936 3.055 -20.519 1.00 93.88 189 LEU A O 1
ATOM 1474 N N . ASP A 1 190 ? 10.031 3.704 -21.520 1.00 93.94 190 ASP A N 1
ATOM 1475 C CA . ASP A 1 190 ? 10.307 5.138 -21.455 1.00 93.94 190 ASP A CA 1
ATOM 1476 C C . ASP A 1 190 ? 9.848 5.705 -20.104 1.00 93.94 190 ASP A C 1
ATOM 1478 O O . ASP A 1 190 ? 8.688 6.078 -19.923 1.00 93.94 190 ASP A O 1
ATOM 1482 N N . TYR A 1 191 ? 10.764 5.783 -19.141 1.00 91.94 191 TYR A N 1
ATOM 1483 C CA . TYR A 1 191 ? 10.486 6.327 -17.809 1.00 91.94 191 TYR A CA 1
ATOM 1484 C C . TYR A 1 191 ? 10.191 7.835 -17.799 1.00 91.94 191 TYR A C 1
ATOM 1486 O O . TYR A 1 191 ? 9.701 8.344 -16.789 1.00 91.94 191 TYR A O 1
ATOM 1494 N N . ALA A 1 192 ? 10.427 8.565 -18.897 1.00 90.81 192 ALA A N 1
ATOM 1495 C CA . ALA A 1 192 ? 10.001 9.959 -19.003 1.00 90.81 192 ALA A CA 1
ATOM 1496 C C . ALA A 1 192 ? 8.481 10.074 -19.208 1.00 90.81 192 ALA A C 1
ATOM 1498 O O . ALA A 1 192 ? 7.881 11.065 -18.777 1.00 90.81 192 ALA A O 1
ATOM 1499 N N . SER A 1 193 ? 7.855 9.052 -19.801 1.00 94.62 193 SER A N 1
ATOM 1500 C CA . SER A 1 193 ? 6.416 8.994 -20.052 1.00 94.62 193 SER A CA 1
ATOM 1501 C C . SER A 1 193 ? 5.602 8.987 -18.760 1.00 94.62 193 SER A C 1
ATOM 1503 O O . SER A 1 193 ? 5.768 8.134 -17.886 1.00 94.62 193 SER A O 1
ATOM 1505 N N . GLU A 1 194 ? 4.626 9.890 -18.678 1.00 93.62 194 GLU A N 1
ATOM 1506 C CA . GLU A 1 194 ? 3.707 9.977 -17.540 1.00 93.62 194 GLU A CA 1
ATOM 1507 C C . GLU A 1 194 ? 2.886 8.689 -17.353 1.00 93.62 194 GLU A C 1
ATOM 1509 O O . GLU A 1 194 ? 2.597 8.273 -16.232 1.00 93.62 194 GLU A O 1
ATOM 1514 N N . GLY A 1 195 ? 2.551 8.006 -18.452 1.00 94.62 195 GLY A N 1
ATOM 1515 C CA . GLY A 1 195 ? 1.859 6.719 -18.397 1.00 94.62 195 GLY A CA 1
ATOM 1516 C C . GLY A 1 195 ? 2.721 5.619 -17.775 1.00 94.62 195 GLY A C 1
ATOM 1517 O O . GLY A 1 195 ? 2.209 4.812 -16.993 1.00 94.62 195 GLY A O 1
ATOM 1518 N N . VAL A 1 196 ? 4.025 5.611 -18.075 1.00 96.12 196 VAL A N 1
ATOM 1519 C CA . VAL A 1 196 ? 4.988 4.669 -17.484 1.00 96.12 196 VAL A CA 1
ATOM 1520 C C . VAL A 1 196 ? 5.185 4.984 -16.009 1.00 96.12 196 VAL A C 1
ATOM 1522 O O . VAL A 1 196 ? 5.033 4.082 -15.190 1.00 96.12 196 VAL A O 1
ATOM 1525 N N . LYS A 1 197 ? 5.401 6.253 -15.646 1.00 95.38 197 LYS A N 1
ATOM 1526 C CA . LYS A 1 197 ? 5.518 6.679 -14.242 1.00 95.38 197 LYS A CA 1
ATOM 1527 C C . LYS A 1 197 ? 4.330 6.233 -13.400 1.00 95.38 197 LYS A C 1
ATOM 1529 O O . LYS A 1 197 ? 4.525 5.702 -12.320 1.00 95.38 197 LYS A O 1
ATOM 1534 N N . LYS A 1 198 ? 3.105 6.366 -13.911 1.00 96.62 198 LYS A N 1
ATOM 1535 C CA . LYS A 1 198 ? 1.891 5.929 -13.202 1.00 96.62 198 LYS A CA 1
ATOM 1536 C C . LYS A 1 198 ? 1.685 4.414 -13.191 1.00 96.62 198 LYS A C 1
ATOM 1538 O O . LYS A 1 198 ? 1.066 3.887 -12.271 1.00 96.62 198 LYS A O 1
ATOM 1543 N N . SER A 1 199 ? 2.175 3.692 -14.195 1.00 97.50 199 SER A N 1
ATOM 1544 C CA . SER A 1 199 ? 1.983 2.236 -14.298 1.00 97.50 199 SER A CA 1
ATOM 1545 C C . SER A 1 199 ? 3.091 1.427 -13.618 1.00 97.50 199 SER A C 1
ATOM 1547 O O . SER A 1 199 ? 2.872 0.259 -13.298 1.00 97.50 199 SER A O 1
ATOM 1549 N N . PHE A 1 200 ? 4.261 2.029 -13.401 1.00 97.81 200 PHE A N 1
ATOM 1550 C CA . PHE A 1 200 ? 5.459 1.394 -12.857 1.00 97.81 200 PHE A CA 1
ATOM 1551 C C . PHE A 1 200 ? 6.001 2.229 -11.693 1.00 97.81 200 PHE A C 1
ATOM 1553 O O . PHE A 1 200 ? 6.760 3.178 -11.889 1.00 97.81 200 PHE A O 1
ATOM 1560 N N . GLN A 1 201 ? 5.583 1.878 -10.476 1.00 96.38 201 GLN A N 1
ATOM 1561 C CA . GLN A 1 201 ? 5.839 2.662 -9.265 1.00 96.38 201 GLN A CA 1
ATOM 1562 C C . GLN A 1 201 ? 6.396 1.795 -8.137 1.00 96.38 201 GLN A C 1
ATOM 1564 O O . GLN A 1 201 ? 6.029 0.627 -7.987 1.00 96.38 201 GLN A O 1
ATOM 1569 N N . ILE A 1 202 ? 7.225 2.406 -7.294 1.00 97.75 202 ILE A N 1
ATOM 1570 C CA . ILE A 1 202 ? 7.593 1.879 -5.981 1.00 97.75 202 ILE A CA 1
ATOM 1571 C C . ILE A 1 202 ? 6.956 2.784 -4.928 1.00 97.75 202 ILE A C 1
ATOM 1573 O O . ILE A 1 202 ? 7.252 3.976 -4.863 1.00 97.75 202 ILE A O 1
ATOM 1577 N N . LEU A 1 203 ? 6.087 2.221 -4.100 1.00 97.50 203 LEU A N 1
ATOM 1578 C CA . LEU A 1 203 ? 5.507 2.890 -2.945 1.00 97.50 203 LEU A CA 1
ATOM 1579 C C . LEU A 1 203 ? 6.357 2.557 -1.724 1.00 97.50 203 LEU A C 1
ATOM 1581 O O . LEU A 1 203 ? 6.471 1.396 -1.334 1.00 97.50 203 LEU A O 1
ATOM 1585 N N . TYR A 1 204 ? 6.960 3.575 -1.131 1.00 97.12 204 TYR A N 1
ATOM 1586 C CA . TYR A 1 204 ? 7.735 3.449 0.093 1.00 97.12 204 TYR A CA 1
ATOM 1587 C C . TYR A 1 204 ? 6.840 3.856 1.264 1.00 97.12 204 TYR A C 1
ATOM 1589 O O . TYR A 1 204 ? 6.596 5.043 1.487 1.00 97.12 204 TYR A O 1
ATOM 1597 N N . LEU A 1 205 ? 6.274 2.859 1.943 1.00 96.19 205 LEU A N 1
ATOM 1598 C CA . LEU A 1 205 ? 5.155 3.004 2.866 1.00 96.19 205 LEU A CA 1
ATOM 1599 C C . LEU A 1 205 ? 5.637 3.062 4.320 1.00 96.19 205 LEU A C 1
ATOM 1601 O O . LEU A 1 205 ? 6.036 2.052 4.890 1.00 96.19 205 LEU A O 1
ATOM 1605 N N . CYS A 1 206 ? 5.565 4.231 4.948 1.00 95.06 206 CYS A N 1
ATOM 1606 C CA . CYS A 1 206 ? 6.054 4.467 6.310 1.00 95.06 206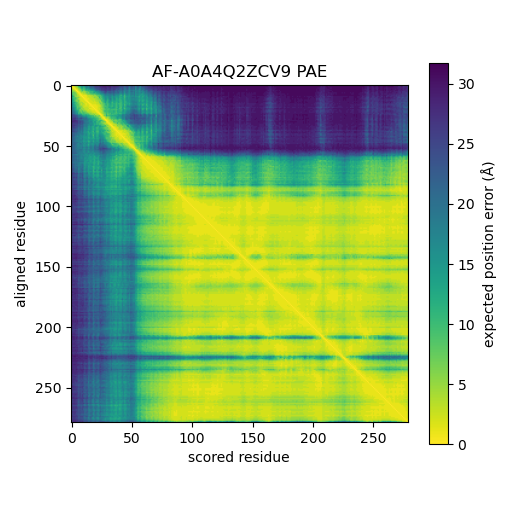 CYS A CA 1
ATOM 1607 C C . CYS A 1 206 ? 4.928 4.766 7.307 1.00 95.06 206 CYS A C 1
ATOM 1609 O O . CYS A 1 206 ? 3.792 4.991 6.903 1.00 95.06 206 CYS A O 1
ATOM 1611 N N . PRO A 1 207 ? 5.268 4.863 8.606 1.00 91.62 207 PRO A N 1
ATOM 1612 C CA . PRO A 1 207 ? 4.531 5.538 9.654 1.00 91.62 207 PRO A CA 1
ATOM 1613 C C . PRO A 1 207 ? 3.516 6.557 9.176 1.00 91.62 207 PRO A C 1
ATOM 1615 O O . PRO A 1 207 ? 2.321 6.316 8.996 1.00 91.62 207 PRO A O 1
ATOM 1618 N N . GLY A 1 208 ? 4.162 7.695 8.916 1.00 88.19 208 GLY A N 1
ATOM 1619 C CA . GLY A 1 208 ? 3.658 8.991 8.517 1.00 88.19 208 GLY A CA 1
ATOM 1620 C C . GLY A 1 208 ? 4.483 9.588 7.393 1.00 88.19 208 GLY A C 1
ATOM 1621 O O . GLY A 1 208 ? 5.280 8.909 6.746 1.00 88.19 208 GLY A O 1
ATOM 1622 N N . ASN A 1 209 ? 4.279 10.880 7.167 1.00 72.62 209 ASN A N 1
ATOM 1623 C CA . ASN A 1 209 ? 4.597 11.539 5.899 1.00 72.62 209 ASN A CA 1
ATOM 1624 C C . ASN A 1 209 ? 6.053 12.025 5.757 1.00 72.62 209 ASN A C 1
ATOM 1626 O O . ASN A 1 209 ? 6.368 12.731 4.805 1.00 72.62 209 ASN A O 1
ATOM 1630 N N . GLU A 1 210 ? 6.947 11.683 6.686 1.00 69.88 210 GLU A N 1
ATOM 1631 C CA . GLU A 1 210 ? 8.254 12.350 6.827 1.00 69.88 210 GLU A CA 1
ATOM 1632 C C . GLU A 1 210 ? 9.457 11.450 6.520 1.00 69.88 210 GLU A C 1
ATOM 1634 O O . GLU A 1 210 ? 10.577 11.734 6.949 1.00 69.88 210 GLU A O 1
ATOM 1639 N N . ARG A 1 211 ? 9.262 10.348 5.786 1.00 85.12 211 ARG A N 1
ATOM 1640 C CA . ARG A 1 211 ? 10.362 9.429 5.487 1.00 85.12 211 ARG A CA 1
ATOM 1641 C C . ARG A 1 211 ? 10.436 9.034 4.020 1.00 85.12 211 ARG A C 1
ATOM 1643 O O . ARG A 1 211 ? 9.465 8.602 3.410 1.00 85.12 211 ARG A O 1
ATOM 1650 N N . TYR A 1 212 ? 11.657 9.127 3.512 1.00 91.69 212 TYR A N 1
ATOM 1651 C CA . TYR A 1 212 ? 12.075 8.705 2.185 1.00 91.69 212 TYR A CA 1
ATOM 1652 C C . TYR A 1 212 ? 13.147 7.619 2.322 1.00 91.69 212 TYR A C 1
ATOM 1654 O O . TYR A 1 212 ? 13.833 7.575 3.351 1.00 91.69 212 TYR A O 1
ATOM 1662 N N . PRO A 1 213 ? 13.312 6.747 1.315 1.00 94.19 213 PRO A N 1
ATOM 1663 C CA . PRO A 1 213 ? 14.371 5.750 1.338 1.00 94.19 213 PRO A CA 1
ATOM 1664 C C . PRO A 1 213 ? 15.746 6.418 1.336 1.00 94.19 213 PRO A C 1
ATOM 1666 O O . PRO A 1 213 ? 15.987 7.395 0.623 1.00 94.19 213 PRO A O 1
ATOM 1669 N N . GLY A 1 214 ? 16.676 5.859 2.105 1.00 94.12 214 GLY A N 1
ATOM 1670 C CA . GLY A 1 214 ? 18.067 6.287 2.083 1.00 94.12 214 GLY A CA 1
ATOM 1671 C C . GLY A 1 214 ? 18.734 6.024 0.730 1.00 94.12 214 GLY A C 1
ATOM 1672 O O . GLY A 1 214 ? 18.462 5.025 0.060 1.00 94.12 214 GLY A O 1
ATOM 1673 N N . ASN A 1 215 ? 19.681 6.889 0.353 1.00 94.88 215 ASN A N 1
ATOM 1674 C CA . ASN A 1 215 ? 20.423 6.790 -0.911 1.00 94.88 215 ASN A CA 1
ATOM 1675 C C . ASN A 1 215 ? 21.096 5.426 -1.118 1.00 94.88 215 ASN A C 1
ATOM 1677 O O . ASN A 1 215 ? 21.223 4.966 -2.249 1.00 94.88 215 ASN A O 1
ATOM 1681 N N . HIS A 1 216 ? 21.525 4.761 -0.045 1.00 95.81 216 HIS A N 1
ATOM 1682 C CA . HIS A 1 216 ? 22.138 3.435 -0.125 1.00 95.81 216 HIS A CA 1
ATOM 1683 C C . HIS A 1 216 ? 21.162 2.351 -0.588 1.00 95.81 216 HIS A C 1
ATOM 1685 O O . HIS A 1 216 ? 21.616 1.351 -1.124 1.00 95.81 216 HIS A O 1
ATOM 1691 N N . SER A 1 217 ? 19.849 2.532 -0.424 1.00 96.81 217 SER A N 1
ATOM 1692 C CA . SER A 1 217 ? 18.821 1.616 -0.940 1.00 96.81 217 SER A CA 1
ATOM 1693 C C . SER A 1 217 ? 18.578 1.786 -2.446 1.00 96.81 217 SER A C 1
ATOM 1695 O O . SER A 1 217 ? 18.198 0.842 -3.142 1.00 96.81 217 SER A O 1
ATOM 1697 N N . LEU A 1 218 ? 18.834 2.993 -2.956 1.00 96.50 218 LEU A N 1
ATOM 1698 C CA . LEU A 1 218 ? 18.599 3.388 -4.348 1.00 96.50 218 LEU A CA 1
ATOM 1699 C C . LEU A 1 218 ? 19.767 3.070 -5.282 1.00 96.50 218 LEU A C 1
ATOM 1701 O O . LEU A 1 218 ? 19.611 3.181 -6.495 1.00 96.50 218 LEU A O 1
ATOM 1705 N N . ARG A 1 219 ? 20.935 2.730 -4.732 1.00 96.19 219 ARG A N 1
ATOM 1706 C CA . ARG A 1 219 ? 22.151 2.473 -5.506 1.00 96.19 219 ARG A CA 1
ATOM 1707 C C . ARG A 1 219 ? 22.186 1.064 -6.072 1.00 96.19 219 ARG A C 1
ATOM 1709 O O . ARG A 1 219 ? 21.692 0.109 -5.471 1.00 96.19 219 ARG A O 1
ATOM 1716 N N . ARG A 1 220 ? 22.831 0.951 -7.226 1.00 95.94 220 ARG A N 1
ATOM 1717 C CA . ARG A 1 220 ? 23.128 -0.316 -7.876 1.00 95.94 220 ARG A CA 1
ATOM 1718 C C . ARG A 1 220 ? 24.047 -1.178 -6.997 1.00 95.94 220 ARG A C 1
ATOM 1720 O O . ARG A 1 220 ? 25.067 -0.684 -6.512 1.00 95.94 220 ARG A O 1
ATOM 1727 N N . PRO A 1 221 ? 23.734 -2.472 -6.800 1.00 94.31 221 PRO A N 1
ATOM 1728 C CA . PRO A 1 221 ? 24.661 -3.404 -6.175 1.00 94.31 221 PRO A CA 1
ATOM 1729 C C . PRO A 1 221 ? 25.946 -3.569 -6.994 1.00 94.31 221 PRO A C 1
ATOM 1731 O O . PRO A 1 221 ? 25.888 -3.699 -8.212 1.00 94.31 221 PRO A O 1
ATOM 1734 N N . SER A 1 222 ? 27.093 -3.684 -6.322 1.00 92.38 222 SER A N 1
ATOM 1735 C CA . SER A 1 222 ? 28.402 -3.851 -6.975 1.00 92.38 222 SER A CA 1
ATOM 1736 C C . SER A 1 222 ? 28.528 -5.110 -7.839 1.00 92.38 222 SER A C 1
ATOM 1738 O O . SER A 1 222 ? 29.360 -5.150 -8.734 1.00 92.38 222 SER A O 1
ATOM 1740 N N . TYR A 1 223 ? 27.717 -6.141 -7.588 1.00 91.31 223 TYR A N 1
ATOM 1741 C CA . TYR A 1 223 ? 27.711 -7.363 -8.396 1.00 91.31 223 TYR A CA 1
ATOM 1742 C C . TYR A 1 223 ? 26.915 -7.229 -9.708 1.00 91.31 223 TYR A C 1
ATOM 1744 O O . TYR A 1 223 ? 26.998 -8.121 -10.546 1.00 91.31 223 TYR A O 1
ATOM 1752 N N . LEU A 1 224 ? 26.137 -6.152 -9.891 1.00 88.44 224 LEU A N 1
ATOM 1753 C CA . LEU A 1 224 ? 25.417 -5.837 -11.135 1.00 88.44 224 LEU A CA 1
ATOM 1754 C C . LEU A 1 224 ? 26.198 -4.815 -11.971 1.00 88.44 224 LEU A C 1
ATOM 1756 O O . LEU A 1 224 ? 25.648 -3.807 -12.419 1.00 88.44 224 LEU A O 1
ATOM 1760 N N . ASP A 1 225 ? 27.492 -5.054 -12.153 1.00 75.44 225 ASP A N 1
ATOM 1761 C CA . ASP A 1 225 ? 28.354 -4.164 -12.924 1.00 75.44 225 ASP A CA 1
ATOM 1762 C C . ASP A 1 225 ? 28.128 -4.378 -14.432 1.00 75.44 225 ASP A C 1
ATOM 1764 O O . ASP A 1 225 ? 28.545 -5.375 -15.021 1.00 75.44 225 ASP A O 1
ATOM 1768 N N . SER A 1 226 ? 27.372 -3.467 -15.043 1.00 81.06 226 SER A N 1
ATOM 1769 C CA . SER A 1 226 ? 27.069 -3.437 -16.476 1.00 81.06 226 SER A CA 1
ATOM 1770 C C . SER A 1 226 ? 27.047 -1.989 -16.949 1.00 81.06 226 SER A C 1
ATOM 1772 O O . SER A 1 226 ? 26.442 -1.137 -16.301 1.00 81.06 226 SER A O 1
ATOM 1774 N N . GLN A 1 227 ? 27.673 -1.695 -18.088 1.00 75.25 227 GLN A N 1
ATOM 1775 C CA . GLN A 1 227 ? 27.687 -0.335 -18.644 1.00 75.25 227 GLN A CA 1
ATOM 1776 C C . GLN A 1 227 ? 26.281 0.187 -18.985 1.00 75.25 227 GLN A C 1
ATOM 1778 O O . GLN A 1 227 ? 26.073 1.396 -18.998 1.00 75.25 227 GLN A O 1
ATOM 1783 N N . ASP A 1 228 ? 25.311 -0.711 -19.180 1.00 83.88 228 ASP A N 1
ATOM 1784 C CA . ASP A 1 228 ? 23.940 -0.368 -19.573 1.00 83.88 228 ASP A CA 1
ATOM 1785 C C . ASP A 1 228 ? 23.000 -0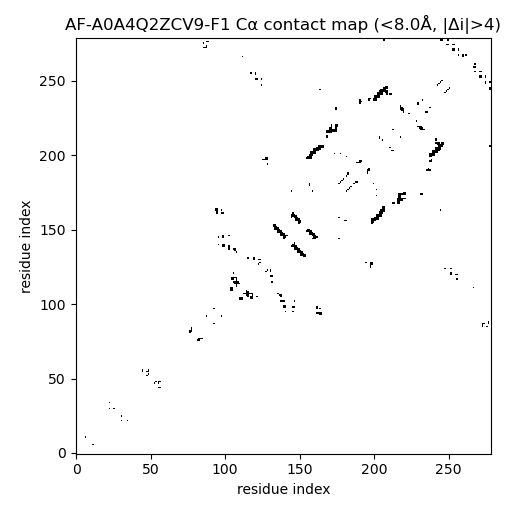.145 -18.377 1.00 83.88 228 ASP A C 1
ATOM 1787 O O . ASP A 1 228 ? 21.814 0.154 -18.556 1.00 83.88 228 ASP A O 1
ATOM 1791 N N . LEU A 1 229 ? 23.497 -0.333 -17.148 1.00 91.06 229 LEU A N 1
ATOM 1792 C CA . LEU A 1 229 ? 22.715 -0.159 -15.930 1.00 91.06 229 LEU A CA 1
ATOM 1793 C C . LEU A 1 229 ? 23.065 1.161 -15.217 1.00 91.06 229 LEU A C 1
ATOM 1795 O O . LEU A 1 229 ? 24.241 1.455 -15.009 1.00 91.06 229 LEU A O 1
ATOM 1799 N N . PRO A 1 230 ? 22.051 1.925 -14.778 1.00 92.81 230 PRO A N 1
ATOM 1800 C CA . PRO A 1 230 ? 22.220 3.195 -14.074 1.00 92.81 230 PRO A CA 1
ATOM 1801 C C . PRO A 1 230 ? 22.813 2.973 -12.678 1.00 92.81 230 PRO A C 1
ATOM 1803 O O . PRO A 1 230 ? 22.512 1.965 -12.033 1.00 92.81 230 PRO A O 1
ATOM 1806 N N . ASP A 1 231 ? 23.597 3.926 -12.174 1.00 92.94 231 ASP A N 1
ATOM 1807 C CA . ASP A 1 231 ? 24.215 3.828 -10.844 1.00 92.94 231 ASP A CA 1
ATOM 1808 C C . ASP A 1 231 ? 23.207 4.007 -9.703 1.00 92.94 231 ASP A C 1
ATOM 1810 O O . ASP A 1 231 ? 23.341 3.394 -8.638 1.00 92.94 231 ASP A O 1
ATOM 1814 N N . THR A 1 232 ? 22.178 4.826 -9.916 1.00 94.50 232 THR A N 1
ATOM 1815 C CA . THR A 1 232 ? 21.080 5.026 -8.968 1.00 94.50 232 THR A CA 1
ATOM 1816 C C . THR A 1 232 ? 19.740 5.129 -9.688 1.00 94.50 232 THR A C 1
ATOM 1818 O O . THR A 1 232 ? 19.656 5.560 -10.836 1.00 94.50 232 THR A O 1
ATOM 1821 N N . LEU A 1 233 ? 18.656 4.769 -8.997 1.00 93.62 233 LEU A N 1
ATOM 1822 C CA . LEU A 1 233 ? 17.295 4.919 -9.528 1.00 93.62 233 LEU A CA 1
ATOM 1823 C C . LEU A 1 233 ? 16.918 6.375 -9.844 1.00 93.62 233 LEU A C 1
ATOM 1825 O O . LEU A 1 233 ? 16.040 6.606 -10.676 1.00 93.62 233 LEU A O 1
ATOM 1829 N N . ALA A 1 234 ? 17.590 7.346 -9.216 1.00 86.81 234 ALA A N 1
ATOM 1830 C CA . ALA A 1 234 ? 17.387 8.764 -9.503 1.00 86.81 234 ALA A CA 1
ATOM 1831 C C . ALA A 1 234 ? 17.711 9.120 -10.967 1.00 86.81 234 ALA A C 1
ATOM 1833 O O . ALA A 1 234 ? 17.033 9.966 -11.543 1.00 86.81 234 ALA A O 1
ATOM 1834 N N . ASP A 1 235 ? 18.672 8.427 -11.584 1.00 86.69 235 ASP A N 1
ATOM 1835 C CA . ASP A 1 235 ? 19.108 8.695 -12.962 1.00 86.69 235 ASP A CA 1
ATOM 1836 C C . ASP A 1 235 ? 18.109 8.164 -14.004 1.00 86.69 235 ASP A C 1
ATOM 1838 O O . ASP A 1 235 ? 18.100 8.595 -15.153 1.00 86.69 235 ASP A O 1
ATOM 1842 N N . VAL A 1 236 ? 17.252 7.222 -13.601 1.00 86.69 236 VAL A N 1
ATOM 1843 C CA . VAL A 1 236 ? 16.298 6.528 -14.481 1.00 86.69 236 VAL A CA 1
ATOM 1844 C C . VAL A 1 236 ? 14.973 7.272 -14.581 1.00 86.69 236 VAL A C 1
ATOM 1846 O O . VAL A 1 236 ? 14.264 7.147 -15.573 1.00 86.69 236 VAL A O 1
ATOM 1849 N N . GLY A 1 237 ? 14.604 8.017 -13.537 1.00 86.44 237 GLY A N 1
ATOM 1850 C CA . GLY A 1 237 ? 13.277 8.625 -13.429 1.00 86.44 237 GLY A CA 1
ATOM 1851 C C . GLY A 1 237 ? 12.175 7.646 -13.001 1.00 86.44 237 GLY A C 1
ATOM 1852 O O . GLY A 1 237 ? 10.995 7.909 -13.235 1.00 86.44 237 GLY A O 1
ATOM 1853 N N . VAL A 1 238 ? 12.533 6.526 -12.359 1.00 89.81 238 VAL A N 1
ATOM 1854 C CA . VAL A 1 238 ? 11.559 5.620 -11.723 1.00 89.81 238 VAL A CA 1
ATOM 1855 C C . VAL A 1 238 ? 10.789 6.379 -10.648 1.00 89.81 238 VAL A C 1
ATOM 1857 O O . VAL A 1 238 ? 11.373 7.083 -9.824 1.00 89.81 238 VAL A O 1
ATOM 1860 N N . THR A 1 239 ? 9.469 6.207 -10.621 1.00 93.50 239 THR A N 1
ATOM 1861 C CA . THR A 1 239 ? 8.633 6.854 -9.609 1.00 93.50 239 THR A CA 1
ATOM 1862 C C . THR A 1 239 ? 8.734 6.099 -8.288 1.00 93.50 239 THR A C 1
ATOM 1864 O O . THR A 1 239 ? 8.238 4.979 -8.157 1.00 93.50 239 THR A O 1
ATOM 1867 N N . ILE A 1 240 ? 9.372 6.735 -7.306 1.00 95.12 240 ILE A N 1
ATOM 1868 C CA . ILE A 1 240 ? 9.392 6.297 -5.911 1.00 95.12 240 ILE A CA 1
ATOM 1869 C C . ILE A 1 240 ? 8.527 7.271 -5.119 1.00 95.12 240 ILE A C 1
ATOM 1871 O O . ILE A 1 240 ? 8.906 8.422 -4.903 1.00 95.12 240 ILE A O 1
ATOM 1875 N N . ARG A 1 241 ? 7.346 6.816 -4.711 1.00 93.75 241 ARG A N 1
ATOM 1876 C CA . ARG A 1 241 ? 6.374 7.626 -3.979 1.00 93.75 241 ARG A CA 1
ATOM 1877 C C . ARG A 1 241 ? 6.483 7.310 -2.494 1.00 93.75 241 ARG A C 1
ATOM 1879 O O . ARG A 1 241 ? 6.258 6.171 -2.090 1.00 93.75 241 ARG A O 1
ATOM 1886 N N . ALA A 1 242 ? 6.808 8.314 -1.686 1.00 94.19 242 ALA A N 1
ATOM 1887 C CA . ALA A 1 242 ? 6.643 8.207 -0.243 1.00 94.19 242 ALA A CA 1
ATOM 1888 C C . ALA A 1 242 ? 5.143 8.192 0.077 1.00 94.19 242 ALA A C 1
ATOM 1890 O O . ALA A 1 242 ? 4.401 9.088 -0.332 1.00 94.19 242 ALA A O 1
ATOM 1891 N N . CYS A 1 243 ? 4.707 7.149 0.770 1.00 94.50 243 CYS A N 1
ATOM 1892 C CA . CYS A 1 243 ? 3.343 6.981 1.249 1.00 94.50 243 CYS A CA 1
ATOM 1893 C C . CYS A 1 243 ? 3.379 6.710 2.746 1.00 94.50 243 CYS A C 1
ATOM 1895 O O . CYS A 1 243 ? 4.388 6.248 3.284 1.00 94.50 243 CYS A O 1
ATOM 1897 N N . SER A 1 244 ? 2.256 6.928 3.415 1.00 95.19 244 SER A N 1
ATOM 1898 C CA . SER A 1 244 ? 2.114 6.588 4.812 1.00 95.19 244 SER A CA 1
ATOM 1899 C C . SER A 1 244 ? 0.869 5.791 5.134 1.00 95.19 244 SER A C 1
ATOM 1901 O O . SER A 1 244 ? -0.149 5.813 4.430 1.00 95.19 244 SER A O 1
ATOM 1903 N N . PHE A 1 245 ? 0.951 5.081 6.253 1.00 94.81 245 PHE A N 1
ATOM 1904 C CA . PHE A 1 245 ? -0.212 4.419 6.802 1.00 94.81 245 PHE A CA 1
ATOM 1905 C C . PHE A 1 245 ? -1.263 5.433 7.275 1.00 94.81 245 PHE A C 1
ATOM 1907 O O . PHE A 1 245 ? -2.454 5.239 7.033 1.00 94.81 245 PHE A O 1
ATOM 1914 N N . GLN A 1 246 ? -0.823 6.534 7.893 1.00 93.81 246 GLN A N 1
ATOM 1915 C CA . GLN A 1 246 ? -1.702 7.566 8.460 1.00 93.81 246 GLN A CA 1
ATOM 1916 C C . GLN A 1 246 ? -2.459 8.388 7.408 1.00 93.81 246 GLN A C 1
ATOM 1918 O O . GLN A 1 246 ? -3.579 8.829 7.675 1.00 93.81 246 GLN A O 1
ATOM 1923 N N . SER A 1 247 ? -1.880 8.569 6.217 1.00 93.12 247 SER A N 1
ATOM 1924 C CA . SER A 1 247 ? -2.498 9.291 5.101 1.00 93.12 247 SER A CA 1
ATOM 1925 C C . SER A 1 247 ? -3.080 8.325 4.066 1.00 93.12 247 SER A C 1
ATOM 1927 O O . SER A 1 247 ? -4.295 8.104 4.033 1.00 93.12 247 SER A O 1
ATOM 1929 N N . GLU A 1 248 ? -2.239 7.714 3.227 1.00 95.81 248 GLU A N 1
ATOM 1930 C CA . GLU A 1 248 ? -2.691 6.997 2.030 1.00 95.81 248 GLU A CA 1
ATOM 1931 C C . GLU A 1 248 ? -3.474 5.726 2.368 1.00 95.81 248 GLU A C 1
ATOM 1933 O O . GLU A 1 248 ? -4.573 5.532 1.839 1.00 95.81 248 GLU A O 1
ATOM 1938 N N . ILE A 1 249 ? -2.955 4.879 3.266 1.00 96.75 249 ILE A N 1
ATOM 1939 C CA . ILE A 1 249 ? -3.630 3.621 3.627 1.00 96.75 249 ILE A CA 1
ATOM 1940 C C . ILE A 1 249 ? -4.913 3.909 4.393 1.00 96.75 249 ILE A C 1
ATOM 1942 O O . ILE A 1 249 ? -5.963 3.395 4.017 1.00 96.75 249 ILE A O 1
ATOM 1946 N N . ARG A 1 250 ? -4.881 4.766 5.418 1.00 95.81 250 ARG A N 1
ATOM 1947 C CA . ARG A 1 250 ? -6.087 5.135 6.172 1.00 95.81 250 ARG A CA 1
ATOM 1948 C C . ARG A 1 250 ? -7.154 5.754 5.269 1.00 95.81 250 ARG A C 1
ATOM 1950 O O . ARG A 1 250 ? -8.309 5.333 5.316 1.00 95.81 250 ARG A O 1
ATOM 1957 N N . GLY A 1 251 ? -6.777 6.691 4.400 1.00 96.25 251 GLY A N 1
ATOM 1958 C CA . GLY A 1 251 ? -7.695 7.287 3.430 1.00 96.25 251 GLY A CA 1
ATOM 1959 C C . GLY A 1 251 ? -8.288 6.252 2.469 1.00 96.25 251 GLY A C 1
ATOM 1960 O O . GLY A 1 251 ? -9.483 6.292 2.170 1.00 96.25 251 GLY A O 1
ATOM 1961 N N . TRP A 1 252 ? -7.484 5.292 2.008 1.00 98.00 252 TRP A N 1
ATOM 1962 C CA . TRP A 1 252 ? -7.962 4.173 1.196 1.00 98.00 252 TRP A CA 1
ATOM 1963 C C . TRP A 1 252 ? -8.936 3.264 1.958 1.00 98.00 252 TRP A C 1
ATOM 1965 O O . TRP A 1 252 ? -9.992 2.936 1.413 1.00 98.00 252 TRP A O 1
ATOM 1975 N N . LEU A 1 253 ? -8.644 2.909 3.211 1.00 98.19 253 LEU A N 1
ATOM 1976 C CA . LEU A 1 253 ? -9.520 2.087 4.052 1.00 98.19 253 LEU A CA 1
ATOM 1977 C C . LEU A 1 253 ? -10.876 2.764 4.292 1.00 98.19 253 LEU A C 1
ATOM 1979 O O . LEU A 1 253 ? -11.909 2.108 4.171 1.00 98.19 253 LEU A O 1
ATOM 1983 N N . LEU A 1 254 ? -10.895 4.075 4.555 1.00 96.69 254 LEU A N 1
ATOM 1984 C CA . LEU A 1 254 ? -12.136 4.843 4.720 1.00 96.69 254 LEU A CA 1
ATOM 1985 C C . LEU A 1 254 ? -12.998 4.808 3.451 1.00 96.69 254 LEU A C 1
ATOM 1987 O O . LEU A 1 254 ? -14.179 4.468 3.518 1.00 96.69 254 LEU A O 1
ATOM 1991 N N . ARG A 1 255 ? -12.393 5.032 2.278 1.00 97.75 255 ARG A N 1
ATOM 1992 C CA . ARG A 1 255 ? -13.094 4.890 0.988 1.00 97.75 255 ARG A CA 1
ATOM 1993 C C . ARG A 1 255 ? -13.570 3.458 0.737 1.00 97.75 255 ARG A C 1
ATOM 1995 O O . ARG A 1 255 ? -14.606 3.250 0.115 1.00 97.75 255 ARG A O 1
ATOM 2002 N N . CYS A 1 256 ? -12.831 2.454 1.203 1.00 98.06 256 CYS A N 1
ATOM 2003 C CA . CYS A 1 256 ? -13.254 1.057 1.114 1.00 98.06 256 CYS A CA 1
ATOM 2004 C C . CYS A 1 256 ? -14.488 0.780 1.972 1.00 98.06 256 CYS A C 1
ATOM 2006 O O . CYS A 1 256 ? -15.416 0.121 1.502 1.00 98.06 256 CYS A O 1
ATOM 2008 N N . ILE A 1 257 ? -14.530 1.316 3.193 1.00 97.50 257 ILE A N 1
ATOM 2009 C CA . ILE A 1 257 ? -15.687 1.205 4.085 1.00 97.50 257 ILE A CA 1
ATOM 2010 C C . ILE A 1 257 ? -16.936 1.772 3.403 1.00 97.50 257 ILE A C 1
ATOM 2012 O O . ILE A 1 257 ? -17.976 1.126 3.437 1.00 97.50 257 ILE A O 1
ATOM 2016 N N . GLU A 1 258 ? -16.857 2.912 2.718 1.00 96.44 258 GLU A N 1
ATOM 2017 C CA . GLU A 1 258 ? -18.001 3.499 1.992 1.00 96.44 258 GLU A CA 1
ATOM 2018 C C . GLU A 1 258 ? -18.560 2.597 0.877 1.00 96.44 258 GLU A C 1
ATOM 2020 O O . GLU A 1 258 ? -19.742 2.669 0.550 1.00 96.44 258 GLU A O 1
ATOM 2025 N N . LEU A 1 259 ? -17.740 1.713 0.305 1.00 95.25 259 LEU A N 1
ATOM 2026 C CA . LEU A 1 259 ? -18.143 0.817 -0.787 1.00 95.25 259 LEU A CA 1
ATOM 2027 C C . LEU A 1 259 ? -18.757 -0.493 -0.308 1.00 95.25 259 LEU A C 1
ATOM 2029 O O . LEU A 1 259 ? -19.436 -1.182 -1.079 1.00 95.25 259 LEU A O 1
ATOM 2033 N N . ILE A 1 260 ? -18.448 -0.889 0.919 1.00 96.88 260 ILE A N 1
ATOM 2034 C CA . ILE A 1 260 ? -18.898 -2.150 1.489 1.00 96.88 260 ILE A CA 1
ATOM 2035 C C . ILE A 1 260 ? -20.329 -1.959 2.009 1.00 96.88 260 ILE A C 1
ATOM 2037 O O . ILE A 1 260 ? -20.555 -1.010 2.764 1.00 96.88 260 ILE A O 1
ATOM 2041 N N . PRO A 1 261 ? -21.285 -2.846 1.663 1.00 95.31 261 PRO A N 1
ATOM 2042 C CA . PRO A 1 261 ? -22.658 -2.747 2.151 1.00 95.31 261 PRO A CA 1
ATOM 2043 C C . PRO A 1 261 ? -22.713 -2.572 3.678 1.00 95.31 261 PRO A C 1
ATOM 2045 O O . PRO A 1 261 ? -21.930 -3.233 4.372 1.00 95.31 261 PRO A O 1
ATOM 2048 N N . PRO A 1 262 ? -23.589 -1.703 4.217 1.00 95.56 262 PRO A N 1
ATOM 2049 C CA . PRO A 1 262 ? -23.696 -1.462 5.658 1.00 95.56 262 PRO A CA 1
ATOM 2050 C C . PRO A 1 262 ? -23.868 -2.736 6.495 1.00 95.56 262 PRO A C 1
ATOM 2052 O O . PRO A 1 262 ? -23.371 -2.794 7.617 1.00 95.56 262 PRO A O 1
ATOM 2055 N N . GLU A 1 263 ? -24.502 -3.761 5.925 1.00 96.69 263 GLU A N 1
ATOM 2056 C CA . GLU A 1 263 ? -24.799 -5.060 6.537 1.00 96.69 263 GLU A CA 1
ATOM 2057 C C . GLU A 1 263 ? -23.563 -5.964 6.649 1.00 96.69 263 GLU A C 1
ATOM 2059 O O . GLU A 1 263 ? -23.534 -6.892 7.458 1.00 96.69 263 GLU A O 1
ATOM 2064 N N . ASN A 1 264 ? -22.500 -5.704 5.875 1.00 96.94 264 ASN A N 1
ATOM 2065 C CA . ASN A 1 264 ? -21.231 -6.419 6.015 1.00 96.94 264 ASN A CA 1
ATOM 2066 C C . ASN A 1 264 ? -20.420 -5.829 7.178 1.00 96.94 264 ASN A C 1
ATOM 2068 O O . ASN A 1 264 ? -19.332 -5.269 7.016 1.00 96.94 264 ASN A O 1
ATOM 2072 N N . HIS A 1 265 ? -20.985 -5.962 8.377 1.00 95.12 265 HIS A N 1
ATOM 2073 C CA . HIS A 1 265 ? -20.430 -5.428 9.614 1.00 95.12 265 HIS A CA 1
ATOM 2074 C C . HIS A 1 265 ? -19.018 -5.949 9.869 1.00 95.12 265 HIS A C 1
ATOM 2076 O O . HIS A 1 265 ? -18.138 -5.174 10.227 1.00 95.12 265 HIS A O 1
ATOM 2082 N N . ARG A 1 266 ? -18.779 -7.244 9.620 1.00 95.56 266 ARG A N 1
ATOM 2083 C CA . ARG A 1 266 ? -17.486 -7.887 9.878 1.00 95.56 266 ARG A CA 1
ATOM 2084 C C . ARG A 1 266 ? -16.350 -7.186 9.142 1.00 95.56 266 ARG A C 1
ATOM 2086 O O . ARG A 1 266 ? -15.387 -6.778 9.780 1.00 95.56 266 ARG A O 1
ATOM 2093 N N . LEU A 1 267 ? -16.460 -7.028 7.822 1.00 97.44 267 LEU A N 1
ATOM 2094 C CA . LEU A 1 267 ? -15.386 -6.412 7.048 1.00 97.44 267 LEU A CA 1
ATOM 2095 C C . LEU A 1 267 ? -15.241 -4.928 7.388 1.00 97.44 267 LEU A C 1
ATOM 2097 O O . LEU A 1 267 ? -14.123 -4.462 7.577 1.00 97.44 267 LEU A O 1
ATOM 2101 N N . ARG A 1 268 ? -16.354 -4.195 7.520 1.00 97.38 268 ARG A N 1
ATOM 2102 C CA . ARG A 1 268 ? -16.325 -2.767 7.876 1.00 97.38 268 ARG A CA 1
ATOM 2103 C C . ARG A 1 268 ? -15.602 -2.532 9.203 1.00 97.38 268 ARG A C 1
ATOM 2105 O O . ARG A 1 268 ? -14.705 -1.698 9.249 1.00 97.38 268 ARG A O 1
ATOM 2112 N N . ILE A 1 269 ? -15.934 -3.314 10.232 1.00 94.56 269 ILE A N 1
ATOM 2113 C CA . ILE A 1 269 ? -15.289 -3.249 11.549 1.00 94.56 269 ILE A CA 1
ATOM 2114 C C . ILE A 1 269 ? -13.808 -3.627 11.443 1.00 94.56 269 ILE A C 1
ATOM 2116 O O . ILE A 1 269 ? -12.968 -2.927 11.995 1.00 94.56 269 ILE A O 1
ATOM 2120 N N . CYS A 1 270 ? -13.451 -4.677 10.694 1.00 95.69 270 CYS A N 1
ATOM 2121 C CA . CYS A 1 270 ? -12.043 -5.033 10.488 1.00 95.69 270 CYS A CA 1
ATOM 2122 C C . CYS A 1 270 ? -11.232 -3.889 9.854 1.00 95.69 270 CYS A C 1
ATOM 2124 O O . CYS A 1 270 ? -10.120 -3.616 10.304 1.00 95.69 270 CYS A O 1
ATOM 2126 N N . LEU A 1 271 ? -11.777 -3.202 8.843 1.00 97.12 271 LEU A N 1
ATOM 2127 C CA . LEU A 1 271 ? -11.105 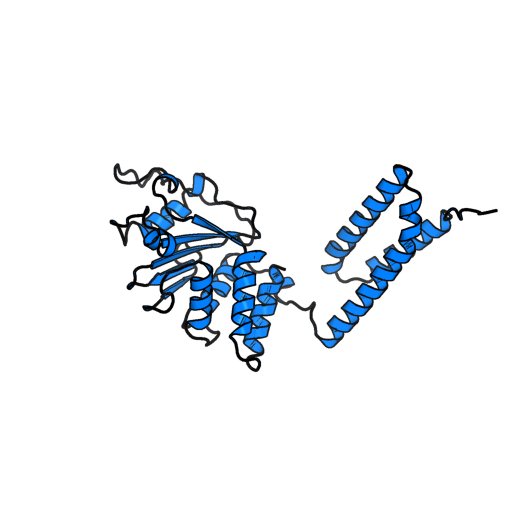-2.059 8.213 1.00 97.12 271 LEU A CA 1
ATOM 2128 C C . LEU A 1 271 ? -10.992 -0.859 9.163 1.00 97.12 271 LEU A C 1
ATOM 2130 O O . LEU A 1 271 ? -9.968 -0.181 9.148 1.00 97.12 271 LEU A O 1
ATOM 2134 N N . GLN A 1 272 ? -12.011 -0.613 9.994 1.00 94.44 272 GLN A N 1
ATOM 2135 C CA . GLN A 1 272 ? -11.980 0.430 11.026 1.00 94.44 272 GLN A CA 1
ATOM 2136 C C . GLN A 1 272 ? -10.887 0.144 12.058 1.00 94.44 272 GLN A C 1
ATOM 2138 O O . GLN A 1 272 ? -9.990 0.965 12.224 1.00 94.44 272 GLN A O 1
ATOM 2143 N N . ILE A 1 273 ? -10.885 -1.060 12.640 1.00 93.62 273 ILE A N 1
ATOM 2144 C CA . ILE A 1 273 ? -9.872 -1.514 13.603 1.00 93.62 273 ILE A CA 1
ATOM 2145 C C . ILE A 1 273 ? -8.461 -1.374 13.018 1.00 93.62 273 ILE A C 1
ATOM 2147 O O . ILE A 1 273 ? -7.554 -0.880 13.684 1.00 93.62 273 ILE A O 1
ATOM 2151 N N . TYR A 1 274 ? -8.247 -1.788 11.767 1.00 95.88 274 TYR A N 1
ATOM 2152 C CA . TYR A 1 274 ? -6.928 -1.655 11.151 1.00 95.88 274 TYR A CA 1
ATOM 2153 C C . TYR A 1 274 ? -6.555 -0.191 10.863 1.00 95.88 274 TYR A C 1
ATOM 2155 O O . TYR A 1 274 ? -5.403 0.190 11.046 1.00 95.88 274 TYR A O 1
ATOM 2163 N N . GLY A 1 275 ? -7.513 0.642 10.445 1.00 93.50 275 GLY A N 1
ATOM 2164 C CA . GLY A 1 275 ? -7.302 2.069 10.182 1.00 93.50 275 GLY A CA 1
ATOM 2165 C C . GLY A 1 275 ? -7.028 2.906 11.439 1.00 93.50 275 GLY A C 1
ATOM 2166 O O . GLY A 1 275 ? -6.284 3.885 11.381 1.00 93.50 275 GLY A O 1
ATOM 2167 N N . GLU A 1 276 ? -7.592 2.517 12.580 1.00 90.75 276 GLU A N 1
ATOM 2168 C CA . GLU A 1 276 ? -7.404 3.175 13.881 1.00 90.75 276 GLU A CA 1
ATOM 2169 C C . GLU A 1 276 ? -5.973 3.079 14.414 1.00 90.75 276 GLU A C 1
ATOM 2171 O O . GLU A 1 276 ? -5.536 3.971 15.136 1.00 90.75 276 GLU A O 1
ATOM 2176 N N . LEU A 1 277 ? -5.205 2.062 14.009 1.00 89.62 277 LEU A N 1
ATOM 2177 C CA . LEU A 1 277 ? -3.777 1.953 14.342 1.00 89.62 277 LEU A CA 1
ATOM 2178 C C . LEU A 1 277 ? -2.945 3.139 13.840 1.00 89.62 277 LEU A C 1
ATOM 2180 O O . LEU A 1 277 ? -1.835 3.376 14.314 1.00 89.62 277 LEU A O 1
ATOM 2184 N N . TRP A 1 278 ? -3.489 3.863 12.866 1.00 88.12 278 TRP A N 1
ATOM 2185 C CA . TRP A 1 278 ? -2.829 4.923 12.119 1.00 88.12 278 TRP A CA 1
ATOM 2186 C C . TRP A 1 278 ? -3.527 6.275 12.293 1.00 88.12 278 TRP A C 1
ATOM 2188 O O . TRP A 1 278 ? -3.355 7.161 11.457 1.00 88.12 278 TRP A O 1
ATOM 2198 N N . SER A 1 279 ? -4.382 6.402 13.314 1.00 75.88 279 SER A N 1
ATOM 2199 C CA . SER A 1 279 ? -5.144 7.621 13.620 1.00 75.88 279 SER A CA 1
ATOM 2200 C C . SER A 1 279 ? -4.433 8.547 14.598 1.00 75.88 279 SER A C 1
ATOM 2202 O O . SER A 1 279 ? -3.619 8.057 15.412 1.00 75.88 279 SER A O 1
#

Nearest PDB structures (foldseek):
  3a4k-assembly2_C  TM=2.693E-01  e=6.270E-01  Hae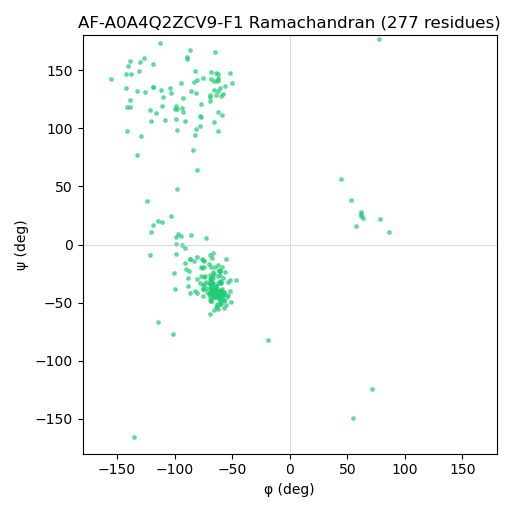mophilus influenzae Rd KW20

pLDDT: mean 82.62, std 20.48, range [25.69, 98.75]

Sequence (279 aa):
MIDDEVMDQRQLIACGDVLNRLVSREGGSERLRTASNLRSVLAGAVHVHSSGGLGCLAALPSLIENWRILREEQSKKNGEFGHLFNPLSIIPISETTHSRIIGDLLDPGGSHGQGGRLLHKFLESIDVPNPRDGKWTVSVEKGNLDLCLRRVTPASVIIIENKSNMAVDQPNQLYRYWHEQIRGPFPDLDYASEGVKKSFQILYLCPGNERYPGNHSLRRPSYLDSQDLPDTLADVGVTIRACSFQSEIRGWLLRCIELIPPENHRLRICLQIYGELWS

Secondary structure (DSSP, 8-state):
--------HHHHHHHHHHHHHHHHTS-TTHHHHHHHHHHHHHHHHHHHHHTT-GGGTTTHHHHHHHHHHHHHHHHHHHHHH-TT--HHHHS---HHHHHHHHHHHH-TTSTT--TTHHHHHHHHHTT-SSTTSS--EEEEEETTEEEEEEETTTTEEEEEEE-TT-PPPPTTHHHHHHIIIIITT-TT--TTSHHHHHHEEEEEEESSTT----HHHHBPPTT---TTS-SBGGGTT-EEEEEEIIIIIHHHHHHHHHHS-TT-HHHHHHHHHHHHTT-

Mean predicted aligned error: 10.99 Å